Protein AF-A0A2S7U090-F1 (afdb_monomer_lite)

Sequence (347 aa):
MRTWNTIPSPGAWVWPTAYQCILLSEYYLQTKDKSVLPTIQGIVDTLQGGQVADMAYYSERTHGKMGNVGNKFRTGGFGHITIVEGYGTMTITTALAVTALELAKDTGADVAQEKIDLARDYLRKSTTDGGYIGYHTKQGGYAAAGRQGLAIISHMLGEYSKENERYIKRVIRGLNDSVLHLNDAHADSVLGVCWGLLGANASGNEKALRDMMDYNKAWFNMARCHDGSFVALPGRDRGDKGYYTSSRLHLTGTMALVLNMQNSKLKIHGLNETGSREPKTADLPQLRKWHNPDGSKSFEGKLVSSDSSGGVVCIRRKNGKVITVNLTLLNGDDQKYVQKETGKNTQ

Radius of gyration: 22.39 Å; chains: 1; bounding box: 53×43×69 Å

Foldseek 3Di: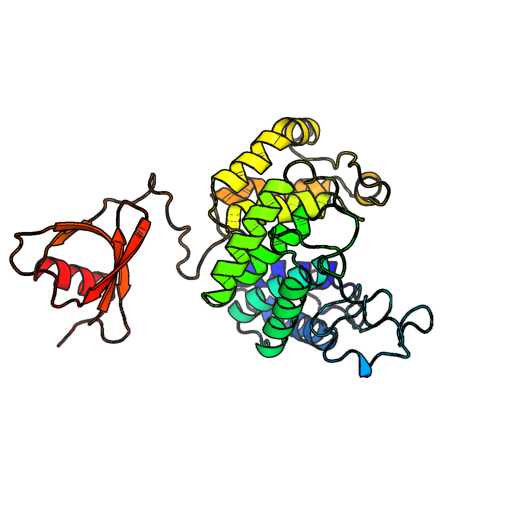
DCPLQDQDDQFAFLVSLLVSLQVLLQVCVQPVPCSSLVNNQSSLVLQLQQAAQDLVVCQPQEPPSCVVPCQQADHLFGDRTSHPHYRHGWLLSLLSSLLSLLSSVVNVHDHDVVSNVRSLVQQVQQADQQQAGETRGVDHDWQCLLSLLSNLLSLLSDDDDPVSVVNNVSNLRVLLVRLVRQQGGAQASLSSVQSNLLSQQLSVPPVSNCSNCVSCVVVQVVQADPVRFGARDDGPHPRHPNNVPPDSVSNRVSVVVNVCLVVVSGVSSNDDPVSDDPDDLVPDDDWDWWAFAVRPDTFTWDWDDADPLNQKTWTQGSVRDIDIDGLNRTHPVSNVVSCVVHVHDDD

InterPro domains:
  IPR008930 Terpenoid cyclases/protein prenyltransferase alpha-alpha toroid [SSF48239] (10-235)
  IPR046255 Protein of unknown function DUF6288 [PF19805] (11-270)

pLDDT: mean 85.52, std 15.34, range [28.73, 98.69]

Organism: NCBI:txid1658618

Secondary structure (DSSP, 8-state):
--GGGSPPPTT-BHHHHHHHHHHHHHHHHHH--GGGHHHHHHHHHHHHHHB-S-GGGGGGGBTTSGGG-TTSS-TT-B-SBSSS-BT--BHHHHHHHHHHHHHHHTTT----HHHHHHHHHHHHHTB-TT--B-SSSS---S--HHHHHHHHHHHHSS---HHHHHHHHHHHHHHHTTGGGTT--SS-HHHHHHHHHHHHHHTT-HHHHHHHHHHTHHHHHHHB-TTS-B-----S-TT--HHHH--HHHHHHHHHHHHTGGG--SGGGT-BTTTBPPPPTTS-S--EEEE-TTSS-EEEEEEEEE-TTSSEEEEEETTS-EEEEEGGGS-HHHHHHHHHHHT----

Structure (mmCIF, N/CA/C/O backbone):
data_AF-A0A2S7U090-F1
#
_entry.id   AF-A0A2S7U090-F1
#
loop_
_atom_site.group_PDB
_atom_site.id
_atom_site.type_symbol
_atom_site.label_atom_id
_atom_site.label_alt_id
_atom_site.label_comp_id
_atom_site.label_asym_id
_atom_site.label_entity_id
_atom_site.label_seq_id
_atom_site.pdbx_PDB_ins_code
_atom_site.Cartn_x
_atom_site.Cartn_y
_atom_site.Cartn_z
_atom_site.occupancy
_atom_site.B_iso_or_equiv
_atom_site.auth_seq_id
_atom_site.auth_comp_id
_atom_site.auth_asym_id
_atom_site.auth_atom_id
_atom_site.pdbx_PDB_model_num
ATOM 1 N N . MET A 1 1 ? -12.611 -16.355 -19.593 1.00 38.53 1 MET A N 1
ATOM 2 C CA . MET A 1 1 ? -11.381 -16.887 -18.962 1.00 38.53 1 MET A CA 1
ATOM 3 C C . MET A 1 1 ? -10.994 -15.936 -17.830 1.00 38.53 1 MET A C 1
ATOM 5 O O . MET A 1 1 ? -10.969 -14.737 -18.075 1.00 38.53 1 MET A O 1
ATOM 9 N N . ARG A 1 2 ? -10.839 -16.414 -16.585 1.00 47.50 2 ARG A N 1
ATOM 10 C CA . ARG A 1 2 ? -10.657 -15.566 -15.384 1.00 47.50 2 ARG A CA 1
ATOM 11 C C . ARG A 1 2 ? -9.211 -15.055 -15.288 1.00 47.50 2 ARG A C 1
ATOM 13 O O . ARG A 1 2 ? -8.424 -15.609 -14.537 1.00 47.50 2 ARG A O 1
ATOM 20 N N . THR A 1 3 ? -8.877 -13.995 -16.022 1.00 69.69 3 THR A N 1
ATOM 21 C CA . THR A 1 3 ? -7.549 -13.338 -15.997 1.00 69.69 3 THR A CA 1
ATOM 22 C C . THR A 1 3 ? -7.166 -12.747 -14.634 1.00 69.69 3 THR A C 1
ATOM 24 O O . THR A 1 3 ? -6.011 -12.418 -14.407 1.00 69.69 3 THR A O 1
ATOM 27 N N . TRP A 1 4 ? -8.123 -12.599 -13.715 1.00 83.88 4 TRP A N 1
ATOM 28 C CA . TRP A 1 4 ? -7.900 -12.025 -12.385 1.00 83.88 4 TRP A CA 1
ATOM 29 C C . TRP A 1 4 ? -7.330 -13.027 -11.364 1.00 83.88 4 TRP A C 1
ATOM 31 O O . TRP A 1 4 ? -6.756 -12.605 -10.364 1.00 83.88 4 TRP A O 1
ATOM 41 N N . ASN A 1 5 ? -7.463 -14.338 -11.607 1.00 93.69 5 ASN A N 1
ATOM 42 C CA . ASN A 1 5 ? -6.958 -15.413 -10.741 1.00 93.69 5 ASN A CA 1
ATOM 43 C C . ASN A 1 5 ? -5.970 -16.307 -11.511 1.00 93.69 5 ASN A C 1
ATOM 45 O O . ASN A 1 5 ? -6.149 -17.519 -11.610 1.00 93.69 5 ASN A O 1
ATOM 49 N N . THR A 1 6 ? -4.972 -15.679 -12.128 1.00 95.12 6 THR A N 1
ATOM 50 C CA . THR A 1 6 ? -3.880 -16.348 -12.845 1.00 95.12 6 THR A CA 1
ATOM 51 C C . THR A 1 6 ? -2.546 -15.797 -12.381 1.00 95.12 6 THR A C 1
ATOM 53 O O . THR A 1 6 ? -2.437 -14.592 -12.153 1.00 95.12 6 THR A O 1
ATOM 56 N N . ILE A 1 7 ? -1.541 -16.665 -12.278 1.00 96.06 7 ILE A N 1
ATOM 57 C CA . ILE A 1 7 ? -0.180 -16.278 -11.901 1.00 96.06 7 ILE A CA 1
ATOM 58 C C . ILE A 1 7 ? 0.416 -15.416 -13.030 1.00 96.06 7 ILE A C 1
ATOM 60 O O . ILE A 1 7 ? 0.433 -15.868 -14.180 1.00 96.06 7 ILE A O 1
ATOM 64 N N . PRO A 1 8 ? 0.877 -14.185 -12.746 1.00 93.06 8 PRO A N 1
ATOM 65 C CA . PRO A 1 8 ? 1.545 -13.348 -13.734 1.00 93.06 8 PRO A CA 1
ATOM 66 C C . PRO A 1 8 ? 2.820 -14.004 -14.262 1.00 93.06 8 PRO A C 1
ATOM 68 O O . PRO A 1 8 ? 3.554 -14.655 -13.523 1.00 93.06 8 PRO A O 1
ATOM 71 N N . SER A 1 9 ? 3.113 -13.805 -15.545 1.00 89.44 9 SER A N 1
ATOM 72 C CA . SER A 1 9 ? 4.380 -14.259 -16.117 1.00 89.44 9 SER A CA 1
ATOM 73 C C . SER A 1 9 ? 5.570 -13.480 -15.533 1.00 89.44 9 SER A C 1
ATOM 75 O O . SER A 1 9 ? 5.419 -12.308 -15.165 1.00 89.44 9 SER A O 1
ATOM 77 N N . PRO A 1 10 ? 6.777 -14.073 -15.503 1.00 85.69 10 PRO A N 1
ATOM 78 C CA . PRO A 1 10 ? 8.000 -13.330 -15.219 1.00 85.69 10 PRO A CA 1
ATOM 79 C C . PRO A 1 10 ? 8.130 -12.099 -16.128 1.00 85.69 10 PRO A C 1
ATOM 81 O O . PRO A 1 10 ? 7.838 -12.169 -17.321 1.00 85.69 10 PRO A O 1
ATOM 84 N N . GLY A 1 11 ? 8.544 -10.964 -15.563 1.00 87.00 11 GLY A N 1
ATOM 85 C CA . GLY A 1 11 ? 8.641 -9.693 -16.288 1.00 87.00 11 GLY A CA 1
ATOM 86 C C . GLY A 1 11 ? 7.317 -8.936 -16.424 1.00 87.00 11 GLY A C 1
ATOM 87 O O . GLY A 1 11 ? 7.275 -7.879 -17.053 1.00 87.00 11 GLY A O 1
ATOM 88 N N . ALA A 1 12 ? 6.235 -9.419 -15.803 1.00 92.31 12 ALA A N 1
ATOM 89 C CA . ALA A 1 12 ? 5.026 -8.628 -15.613 1.00 92.31 12 ALA A CA 1
ATOM 90 C C . ALA A 1 12 ? 5.320 -7.333 -14.837 1.00 92.31 12 ALA A C 1
ATOM 92 O O . ALA A 1 12 ? 6.253 -7.250 -14.040 1.00 92.31 12 ALA A O 1
ATOM 93 N N . TRP A 1 13 ? 4.498 -6.305 -15.038 1.00 93.06 13 TRP A N 1
ATOM 94 C CA . TRP A 1 13 ? 4.647 -5.044 -14.312 1.00 93.06 13 TRP A CA 1
ATOM 95 C C . TRP A 1 13 ? 4.351 -5.232 -12.819 1.00 93.06 13 TRP A C 1
ATOM 97 O O . TRP A 1 13 ? 3.391 -5.911 -12.447 1.00 93.06 13 TRP A O 1
ATOM 107 N N . VAL A 1 14 ? 5.138 -4.587 -11.953 1.00 94.88 14 VAL A N 1
ATOM 108 C CA . VAL A 1 14 ? 4.983 -4.701 -10.492 1.00 94.88 14 VAL A CA 1
ATOM 109 C C . VAL A 1 14 ? 3.638 -4.145 -10.037 1.00 94.88 14 VAL A C 1
ATOM 111 O O . VAL A 1 14 ? 3.010 -4.748 -9.177 1.00 94.88 14 VAL A O 1
ATOM 114 N N . TRP A 1 15 ? 3.156 -3.046 -10.630 1.00 93.06 15 TRP A N 1
ATOM 115 C CA . TRP A 1 15 ? 1.857 -2.455 -10.279 1.00 93.06 15 TRP A CA 1
ATOM 116 C C . TRP A 1 15 ? 0.698 -3.454 -10.376 1.00 93.06 15 TRP A C 1
ATOM 118 O O . TRP A 1 15 ? 0.124 -3.760 -9.333 1.00 93.06 15 TRP A O 1
ATOM 128 N N . PRO A 1 16 ? 0.336 -3.990 -11.561 1.00 92.81 16 PRO A N 1
ATOM 129 C CA . PRO A 1 16 ? -0.780 -4.926 -11.664 1.00 92.81 16 PRO A CA 1
ATOM 130 C C . PRO A 1 16 ? -0.538 -6.204 -10.856 1.00 92.81 16 PRO A C 1
ATOM 132 O O . PRO A 1 16 ? -1.478 -6.706 -10.251 1.00 92.81 16 PRO A O 1
ATOM 135 N N . THR A 1 17 ? 0.708 -6.681 -10.771 1.00 96.31 17 THR A N 1
ATOM 136 C CA . THR A 1 17 ? 1.071 -7.857 -9.963 1.00 96.31 17 THR A CA 1
ATOM 137 C C . THR A 1 17 ? 0.769 -7.633 -8.475 1.00 96.31 17 THR A C 1
ATOM 139 O O . THR A 1 17 ? 0.080 -8.434 -7.846 1.00 96.31 17 THR A O 1
ATOM 142 N N . ALA A 1 18 ? 1.221 -6.511 -7.907 1.00 97.38 18 ALA A N 1
ATOM 143 C CA . ALA A 1 18 ? 0.974 -6.164 -6.511 1.00 97.38 18 ALA A CA 1
ATOM 144 C C . ALA A 1 18 ? -0.510 -5.862 -6.250 1.00 97.38 18 ALA A C 1
ATOM 146 O O . ALA A 1 18 ? -1.055 -6.328 -5.254 1.00 97.38 18 ALA A O 1
ATOM 147 N N . TYR A 1 19 ? -1.192 -5.146 -7.153 1.00 95.50 19 TYR A N 1
ATOM 148 C CA . TYR A 1 19 ? -2.635 -4.902 -7.045 1.00 95.50 19 TYR A CA 1
ATOM 149 C C . TYR A 1 19 ? -3.447 -6.197 -7.050 1.00 95.50 19 TYR A C 1
ATOM 151 O O . TYR A 1 19 ? -4.367 -6.340 -6.246 1.00 95.50 19 TYR A O 1
ATOM 159 N N . GLN A 1 20 ? -3.100 -7.143 -7.924 1.00 97.12 20 GLN A N 1
ATOM 160 C CA . GLN A 1 20 ? -3.735 -8.453 -7.963 1.00 97.12 20 GLN A CA 1
ATOM 161 C C . GLN A 1 20 ? -3.515 -9.198 -6.645 1.00 97.12 20 GLN A C 1
ATOM 163 O O . GLN A 1 20 ? -4.473 -9.721 -6.087 1.00 97.12 20 GLN A O 1
ATOM 168 N N . CYS A 1 21 ? -2.294 -9.186 -6.104 1.00 98.31 21 CYS A N 1
ATOM 169 C CA . CYS A 1 21 ? -2.012 -9.793 -4.805 1.00 98.31 21 CYS A CA 1
ATOM 170 C C . CYS A 1 21 ? -2.838 -9.157 -3.679 1.00 98.31 21 CYS A C 1
ATOM 172 O O . CYS A 1 21 ? -3.471 -9.875 -2.918 1.00 98.31 21 CYS A O 1
ATOM 174 N N . ILE A 1 22 ? -2.884 -7.821 -3.596 1.00 97.94 22 ILE A N 1
ATOM 175 C CA . ILE A 1 22 ? -3.677 -7.094 -2.589 1.00 97.94 22 ILE A CA 1
ATOM 176 C C . ILE A 1 22 ? -5.152 -7.496 -2.692 1.00 97.94 22 ILE A C 1
ATOM 178 O O . ILE A 1 22 ? -5.765 -7.846 -1.686 1.00 97.94 22 ILE A O 1
ATOM 182 N N . LEU A 1 23 ? -5.709 -7.495 -3.907 1.00 96.75 23 LEU A N 1
ATOM 183 C CA . LEU A 1 23 ? -7.096 -7.882 -4.156 1.00 96.75 23 LEU A CA 1
ATOM 184 C C . LEU A 1 23 ? -7.371 -9.326 -3.727 1.00 96.75 23 LEU A C 1
ATOM 186 O O . LEU A 1 23 ? -8.343 -9.570 -3.016 1.00 96.75 23 LEU A O 1
ATOM 190 N N . LEU A 1 24 ? -6.547 -10.277 -4.174 1.00 98.19 24 LEU A N 1
ATOM 191 C CA . LEU A 1 24 ? -6.738 -11.697 -3.887 1.00 98.19 24 LEU A CA 1
ATOM 192 C C . LEU A 1 24 ? -6.555 -12.002 -2.398 1.00 98.19 24 LEU A C 1
ATOM 194 O O . LEU A 1 24 ? -7.342 -12.769 -1.845 1.00 98.19 24 LEU A O 1
ATOM 198 N N . SER A 1 25 ? -5.578 -11.374 -1.739 1.00 98.38 25 SER A N 1
ATOM 199 C CA . SER A 1 25 ? -5.357 -11.539 -0.304 1.00 98.38 25 SER A CA 1
ATOM 200 C C . SER A 1 25 ? -6.526 -10.990 0.505 1.00 98.38 25 SER A C 1
ATOM 202 O O . SER A 1 25 ? -7.086 -11.712 1.322 1.00 98.38 25 SER A O 1
ATOM 204 N N . GLU A 1 26 ? -6.974 -9.760 0.242 1.00 96.62 26 GLU A N 1
ATOM 205 C CA . GLU A 1 26 ? -8.161 -9.198 0.901 1.00 96.62 26 GLU A CA 1
ATOM 206 C C . GLU A 1 26 ? -9.409 -10.051 0.624 1.00 96.62 26 GLU A C 1
ATOM 208 O O . GLU A 1 26 ? -10.168 -10.366 1.540 1.00 96.62 26 GLU A O 1
ATOM 213 N N . TYR A 1 27 ? -9.597 -10.505 -0.619 1.00 96.62 27 TYR A N 1
ATOM 214 C CA . TYR A 1 27 ? -10.695 -11.396 -0.992 1.00 96.62 27 TYR A CA 1
ATOM 215 C C . TYR A 1 27 ? -10.673 -12.701 -0.190 1.00 96.62 27 TYR A C 1
ATOM 217 O O . TYR A 1 27 ? -11.692 -13.069 0.401 1.00 96.62 27 TYR A O 1
ATOM 225 N N . TYR A 1 28 ? -9.525 -13.378 -0.112 1.00 97.31 28 TYR A N 1
ATOM 226 C CA . TYR A 1 28 ? -9.366 -14.578 0.705 1.00 97.31 28 TYR A CA 1
ATOM 227 C C . TYR A 1 28 ? -9.629 -14.282 2.180 1.00 97.31 28 TYR A C 1
ATOM 229 O O . TYR A 1 28 ? -10.360 -15.019 2.835 1.00 97.31 28 TYR A O 1
ATOM 237 N N . LEU A 1 29 ? -9.083 -13.192 2.719 1.00 94.31 29 LEU A N 1
ATOM 238 C CA . LEU A 1 29 ? -9.247 -12.853 4.129 1.00 94.31 29 LEU A CA 1
ATOM 239 C C . LEU A 1 29 ? -10.718 -12.645 4.506 1.00 94.31 29 LEU A C 1
ATOM 241 O O . LEU A 1 29 ? -11.100 -13.059 5.604 1.00 94.31 29 LEU A O 1
ATOM 245 N N . GLN A 1 30 ? -11.532 -12.101 3.596 1.00 94.12 30 GLN A N 1
ATOM 246 C CA . GLN A 1 30 ? -12.969 -11.896 3.798 1.00 94.12 30 GLN A CA 1
ATOM 247 C C . GLN A 1 30 ? -13.826 -13.140 3.534 1.00 94.12 30 GLN A C 1
ATOM 249 O O . GLN A 1 30 ? -14.811 -13.362 4.231 1.00 94.12 30 GLN A O 1
ATOM 254 N N . THR A 1 31 ? -13.495 -13.935 2.516 1.00 95.56 31 THR A N 1
ATOM 255 C CA . THR A 1 31 ? -14.374 -15.017 2.023 1.00 95.56 31 THR A CA 1
ATOM 256 C C . THR A 1 31 ? -13.910 -16.414 2.410 1.00 95.56 31 THR A C 1
ATOM 258 O O . THR A 1 31 ? -14.698 -17.355 2.388 1.00 95.56 31 THR A O 1
ATOM 261 N N . LYS A 1 32 ? -12.628 -16.551 2.755 1.00 95.12 32 LYS A N 1
ATOM 262 C CA . LYS A 1 32 ? -11.909 -17.814 2.953 1.00 95.12 32 LYS A CA 1
ATOM 263 C C . LYS A 1 32 ? -11.932 -18.740 1.728 1.00 95.12 32 LYS A C 1
ATOM 265 O O . LYS A 1 32 ? -11.702 -19.941 1.872 1.00 95.12 32 LYS A O 1
ATOM 270 N N . ASP A 1 33 ? -12.170 -18.206 0.526 1.00 96.94 33 ASP A N 1
ATOM 271 C CA . ASP A 1 33 ? -12.137 -18.984 -0.716 1.00 96.94 33 ASP A CA 1
ATOM 272 C C . ASP A 1 33 ? -10.707 -19.446 -1.031 1.00 96.94 33 ASP A C 1
ATOM 274 O O . ASP A 1 33 ? -9.869 -18.695 -1.525 1.00 96.94 33 ASP A O 1
ATOM 278 N N . LYS A 1 34 ? -10.422 -20.722 -0.767 1.00 97.62 34 LYS A N 1
ATOM 279 C CA . LYS A 1 34 ? -9.093 -21.313 -0.969 1.00 97.62 34 LYS A CA 1
ATOM 280 C C . LYS A 1 34 ? -8.673 -21.397 -2.440 1.00 97.62 34 LYS A C 1
ATOM 282 O O . LYS A 1 34 ? -7.496 -21.630 -2.703 1.00 97.62 34 LYS A O 1
ATOM 287 N N . SER A 1 35 ? -9.585 -21.197 -3.398 1.00 96.88 35 SER A N 1
ATOM 288 C CA . SER A 1 35 ? -9.277 -21.284 -4.832 1.00 96.88 35 SER A CA 1
ATOM 289 C C . SER A 1 35 ? -8.309 -20.202 -5.327 1.00 96.88 35 SER A C 1
ATOM 291 O O . SER A 1 35 ? -7.741 -20.341 -6.412 1.00 96.88 35 SER A O 1
ATOM 293 N N . VAL A 1 36 ? -8.086 -19.142 -4.542 1.00 98.12 36 VAL A N 1
ATOM 294 C CA . VAL A 1 36 ? -7.127 -18.076 -4.873 1.00 98.12 36 VAL A CA 1
ATOM 295 C C . VAL A 1 36 ? -5.737 -18.282 -4.263 1.00 98.12 36 VAL A C 1
ATOM 297 O O . VAL A 1 36 ? -4.792 -17.635 -4.706 1.00 98.12 36 VAL A O 1
ATOM 300 N N . LEU A 1 37 ? -5.575 -19.193 -3.292 1.00 98.38 37 LEU A N 1
ATOM 301 C CA . LEU A 1 37 ? -4.301 -19.396 -2.585 1.00 98.38 37 LEU A CA 1
ATOM 302 C C . LEU A 1 37 ? -3.134 -19.793 -3.508 1.00 98.38 37 LEU A C 1
ATOM 304 O O . LEU A 1 37 ? -2.065 -19.201 -3.361 1.00 98.38 37 LEU A O 1
ATOM 308 N N . PRO A 1 38 ? -3.301 -20.700 -4.497 1.00 98.31 38 PRO A N 1
ATOM 309 C CA . PRO A 1 38 ? -2.211 -21.018 -5.424 1.00 98.31 38 PRO A CA 1
ATOM 310 C C . PRO A 1 38 ? -1.744 -19.799 -6.229 1.00 98.31 38 PRO A C 1
ATOM 312 O O . PRO A 1 38 ? -0.552 -19.628 -6.470 1.00 98.31 38 PRO A O 1
ATOM 315 N N . THR A 1 39 ? -2.674 -18.923 -6.615 1.00 98.38 39 THR A N 1
ATOM 316 C CA . THR A 1 39 ? -2.345 -17.694 -7.345 1.00 98.38 39 THR A CA 1
ATOM 317 C C . THR A 1 39 ? -1.660 -16.675 -6.444 1.00 98.38 39 THR A C 1
ATOM 319 O O . THR A 1 39 ? -0.698 -16.051 -6.881 1.00 98.38 39 THR A O 1
ATOM 322 N N . ILE A 1 40 ? -2.113 -16.522 -5.194 1.00 98.69 40 ILE A N 1
ATOM 323 C CA . ILE A 1 40 ? -1.451 -15.656 -4.207 1.00 98.69 40 ILE A CA 1
ATOM 324 C C . ILE A 1 40 ? 0.003 -16.102 -4.024 1.00 98.69 40 ILE A C 1
ATOM 326 O O . ILE A 1 40 ? 0.895 -15.268 -4.161 1.00 98.69 40 ILE A O 1
ATOM 330 N N . GLN A 1 41 ? 0.255 -17.401 -3.817 1.00 98.62 41 GLN A N 1
ATOM 331 C CA . GLN A 1 41 ? 1.622 -17.918 -3.699 1.00 98.62 41 GLN A CA 1
ATOM 332 C C . GLN A 1 41 ? 2.444 -17.661 -4.970 1.00 98.62 41 GLN A C 1
ATOM 334 O O . GLN A 1 41 ? 3.540 -17.121 -4.885 1.00 98.62 41 GLN A O 1
ATOM 339 N N . GLY A 1 42 ? 1.907 -17.947 -6.160 1.00 98.12 42 GLY A N 1
ATOM 340 C CA . GLY A 1 42 ? 2.639 -17.696 -7.407 1.00 98.12 42 GLY A CA 1
ATOM 341 C C . GLY A 1 42 ? 2.967 -16.213 -7.641 1.00 98.12 42 GLY A C 1
ATOM 342 O O . GLY A 1 42 ? 4.014 -15.883 -8.204 1.00 98.12 42 GLY A O 1
ATOM 343 N N . ILE A 1 43 ? 2.106 -15.296 -7.187 1.00 98.25 43 ILE A N 1
ATOM 344 C CA . ILE A 1 43 ? 2.398 -13.857 -7.205 1.00 98.25 43 ILE A CA 1
ATOM 345 C C . ILE A 1 43 ? 3.487 -13.506 -6.186 1.00 98.25 43 ILE A C 1
ATOM 347 O O . ILE A 1 43 ? 4.383 -12.729 -6.518 1.00 98.25 43 ILE A O 1
ATOM 351 N N . VAL A 1 44 ? 3.440 -14.075 -4.977 1.00 98.38 44 VAL A N 1
ATOM 352 C CA . VAL A 1 44 ? 4.494 -13.917 -3.963 1.00 98.38 44 VAL A CA 1
ATOM 353 C C . VAL A 1 44 ? 5.842 -14.350 -4.532 1.00 98.38 44 VAL A C 1
ATOM 355 O O . VAL A 1 44 ? 6.786 -13.563 -4.498 1.00 98.38 44 VAL A O 1
ATOM 358 N N . ASP A 1 45 ? 5.922 -15.531 -5.143 1.00 97.44 45 ASP A N 1
ATOM 359 C CA . ASP A 1 45 ? 7.150 -16.046 -5.757 1.00 97.44 45 ASP A CA 1
ATOM 360 C C . ASP A 1 45 ? 7.666 -15.094 -6.849 1.00 97.44 45 ASP A C 1
ATOM 362 O O . ASP A 1 45 ? 8.849 -14.744 -6.887 1.00 97.44 45 ASP A O 1
ATOM 366 N N . THR A 1 46 ? 6.755 -14.592 -7.688 1.00 96.12 46 THR A N 1
ATOM 367 C CA . THR A 1 46 ? 7.064 -13.632 -8.758 1.00 96.12 46 THR A CA 1
ATOM 368 C C . THR A 1 46 ? 7.599 -12.305 -8.208 1.00 96.12 46 THR A C 1
ATOM 370 O O . THR A 1 46 ? 8.582 -11.767 -8.720 1.00 96.12 46 THR A O 1
ATOM 373 N N . LEU A 1 47 ? 6.984 -11.760 -7.154 1.00 96.69 47 LEU A N 1
ATOM 374 C CA . LEU A 1 47 ? 7.448 -10.530 -6.513 1.00 96.69 47 LEU A CA 1
ATOM 375 C C . LEU A 1 47 ? 8.805 -10.750 -5.830 1.00 96.69 47 LEU A C 1
ATOM 377 O O . LEU A 1 47 ? 9.742 -9.996 -6.085 1.00 96.69 47 LEU A O 1
ATOM 381 N N . GLN A 1 48 ? 8.953 -11.791 -5.010 1.00 95.06 48 GLN A N 1
ATOM 382 C CA . GLN A 1 48 ? 10.197 -12.057 -4.277 1.00 95.06 48 GLN A CA 1
ATOM 383 C C . GLN A 1 48 ? 11.391 -12.325 -5.205 1.00 95.06 48 GLN A C 1
ATOM 385 O O . GLN A 1 48 ? 12.518 -11.937 -4.870 1.00 95.06 48 GLN A O 1
ATOM 390 N N . GLY A 1 49 ? 11.146 -12.941 -6.368 1.00 91.56 49 GLY A N 1
ATOM 391 C CA . GLY A 1 49 ? 12.137 -13.121 -7.430 1.00 91.56 49 GLY A CA 1
ATOM 392 C C . GLY A 1 49 ? 12.500 -11.824 -8.165 1.00 91.56 49 GLY A C 1
ATOM 393 O O . GLY A 1 49 ? 13.634 -11.669 -8.612 1.00 91.56 49 GLY A O 1
ATOM 394 N N . GLY A 1 50 ? 11.570 -10.870 -8.243 1.00 90.88 50 GLY A N 1
ATOM 395 C CA . GLY A 1 50 ? 11.775 -9.554 -8.855 1.00 90.88 50 GLY A CA 1
ATOM 396 C C . GLY A 1 50 ? 12.381 -8.489 -7.934 1.00 90.88 50 GLY A C 1
ATOM 397 O O . GLY A 1 50 ? 12.646 -7.372 -8.385 1.00 90.88 50 GLY A O 1
ATOM 398 N N . GLN A 1 51 ? 12.587 -8.793 -6.650 1.00 93.06 51 GLN A N 1
ATOM 399 C CA . GLN A 1 51 ? 13.181 -7.852 -5.704 1.00 93.06 51 GLN A CA 1
ATOM 400 C C . GLN A 1 51 ? 14.698 -7.750 -5.888 1.00 93.06 51 GLN A C 1
ATOM 402 O O . GLN A 1 51 ? 15.413 -8.744 -6.025 1.00 93.06 51 GLN A O 1
ATOM 407 N N . VAL A 1 52 ? 15.215 -6.528 -5.802 1.00 89.38 52 VAL A N 1
ATOM 408 C CA . VAL A 1 52 ? 16.648 -6.258 -5.908 1.00 89.38 52 VAL A CA 1
ATOM 409 C C . VAL A 1 52 ? 17.372 -6.680 -4.626 1.00 89.38 52 VAL A C 1
ATOM 411 O O . VAL A 1 52 ? 17.434 -5.913 -3.669 1.00 89.38 52 VAL A O 1
ATOM 414 N N . ALA A 1 53 ? 17.923 -7.896 -4.599 1.00 81.25 53 ALA A N 1
ATOM 415 C CA . ALA A 1 53 ? 18.656 -8.424 -3.441 1.00 81.25 53 ALA A CA 1
ATOM 416 C C . ALA A 1 53 ? 20.003 -7.711 -3.206 1.00 81.25 53 ALA A C 1
ATOM 418 O O . ALA A 1 53 ? 20.266 -7.237 -2.108 1.00 81.25 53 ALA A O 1
ATOM 419 N N . ASP A 1 54 ? 20.822 -7.580 -4.250 1.00 78.38 54 ASP A N 1
ATOM 420 C CA . ASP A 1 54 ? 22.042 -6.770 -4.266 1.00 78.38 54 ASP A CA 1
ATOM 421 C C . ASP A 1 54 ? 22.190 -6.147 -5.652 1.00 78.38 54 ASP A C 1
ATOM 423 O O . ASP A 1 54 ? 21.926 -6.779 -6.676 1.00 78.38 54 ASP A O 1
ATOM 427 N N . MET A 1 55 ? 22.619 -4.894 -5.678 1.00 72.19 55 MET A N 1
ATOM 428 C CA . MET A 1 55 ? 22.895 -4.175 -6.902 1.00 72.19 55 MET A CA 1
ATOM 429 C C . MET A 1 55 ? 24.037 -4.720 -7.729 1.00 72.19 55 MET A C 1
ATOM 431 O O . MET A 1 55 ? 23.978 -4.643 -8.959 1.00 72.19 55 MET A O 1
ATOM 435 N N . ALA A 1 56 ? 25.054 -5.271 -7.076 1.00 72.06 56 ALA A N 1
ATOM 436 C CA . ALA A 1 56 ? 26.223 -5.797 -7.762 1.00 72.06 56 ALA A CA 1
ATOM 437 C C . ALA A 1 56 ? 25.851 -6.875 -8.797 1.00 72.06 56 ALA A C 1
ATOM 439 O O . ALA A 1 56 ? 26.531 -7.018 -9.808 1.00 72.06 56 ALA A O 1
ATOM 440 N N . TYR A 1 57 ? 24.739 -7.588 -8.596 1.00 74.44 57 TYR A N 1
ATOM 441 C CA . TYR A 1 57 ? 24.324 -8.699 -9.454 1.00 74.44 57 TYR A CA 1
ATOM 442 C C . TYR A 1 57 ? 23.682 -8.277 -10.781 1.00 74.44 57 TYR A C 1
ATOM 444 O O . TYR A 1 57 ? 23.472 -9.123 -11.650 1.00 74.44 57 TYR A O 1
ATOM 452 N N . TYR A 1 58 ? 23.360 -6.992 -10.960 1.00 73.38 58 TYR A N 1
ATOM 453 C CA . TYR A 1 58 ? 22.525 -6.536 -12.078 1.00 73.38 58 TYR A CA 1
ATOM 454 C C . TYR A 1 58 ? 23.154 -5.429 -12.928 1.00 73.38 58 TYR A C 1
ATOM 456 O O . TYR A 1 58 ? 22.454 -4.839 -13.748 1.00 73.38 58 TYR A O 1
ATOM 464 N N . SER A 1 59 ? 24.456 -5.157 -12.782 1.00 66.50 59 SER A N 1
ATOM 465 C CA . SER A 1 59 ? 25.158 -4.058 -13.471 1.00 66.50 59 SER A CA 1
ATOM 466 C C . SER A 1 59 ? 24.904 -4.009 -14.987 1.00 66.50 59 SER A C 1
ATOM 468 O O . SER A 1 59 ? 24.657 -2.932 -15.532 1.00 66.50 59 SER A O 1
ATOM 470 N N . GLU A 1 60 ? 24.871 -5.173 -15.644 1.00 69.75 60 GLU A N 1
ATOM 471 C CA . GLU A 1 60 ? 24.734 -5.320 -17.103 1.00 69.75 60 GLU A CA 1
ATOM 472 C C . GLU A 1 60 ? 23.292 -5.200 -17.629 1.00 69.75 60 GLU A C 1
ATOM 474 O O . GLU A 1 60 ? 23.080 -5.082 -18.834 1.00 69.75 60 GLU A O 1
ATOM 479 N N . ARG A 1 61 ? 22.277 -5.224 -16.754 1.00 67.81 61 ARG A N 1
ATOM 480 C CA . ARG A 1 61 ? 20.846 -5.250 -17.138 1.00 67.81 61 ARG A CA 1
ATOM 481 C C . ARG A 1 61 ? 20.152 -3.890 -16.991 1.00 67.81 61 ARG A C 1
ATOM 483 O O . ARG A 1 61 ? 18.925 -3.797 -16.969 1.00 67.81 61 ARG A O 1
ATOM 490 N N . THR A 1 62 ? 20.932 -2.818 -16.867 1.00 64.75 62 THR A N 1
ATOM 491 C CA . THR A 1 62 ? 20.435 -1.466 -16.566 1.00 64.75 62 THR A CA 1
ATOM 492 C C . THR A 1 62 ? 20.677 -0.493 -17.720 1.00 64.75 62 THR A C 1
ATOM 494 O O . THR A 1 62 ? 21.698 -0.556 -18.409 1.00 64.75 62 THR A O 1
ATOM 497 N N . HIS A 1 63 ? 19.738 0.432 -17.958 1.00 57.72 63 HIS A N 1
ATOM 498 C CA . HIS A 1 63 ? 19.883 1.419 -19.035 1.00 57.72 63 HIS A CA 1
ATOM 499 C C . HIS A 1 63 ? 21.122 2.300 -18.826 1.00 57.72 63 HIS A C 1
ATOM 501 O O . HIS A 1 63 ? 21.270 2.896 -17.768 1.00 57.72 63 HIS A O 1
ATOM 507 N N . GLY A 1 64 ? 21.957 2.456 -19.863 1.00 53.59 64 GLY A N 1
ATOM 508 C CA . GLY A 1 64 ? 23.003 3.487 -19.933 1.00 53.59 64 GLY A CA 1
ATOM 509 C C . GLY A 1 64 ? 24.362 3.139 -19.318 1.00 53.59 64 GLY A C 1
ATOM 510 O O . GLY A 1 64 ? 25.056 4.062 -18.901 1.00 53.59 64 GLY A O 1
ATOM 511 N N . LYS A 1 65 ? 24.750 1.853 -19.222 1.00 48.16 65 LYS A N 1
ATOM 512 C CA . LYS A 1 65 ? 25.957 1.424 -18.472 1.00 48.16 65 LYS A CA 1
ATOM 513 C C . LYS A 1 65 ? 25.964 2.022 -17.054 1.00 48.16 65 LYS A C 1
ATOM 515 O O . LYS A 1 65 ? 26.991 2.438 -16.521 1.00 48.16 65 LYS A O 1
ATOM 520 N N . MET A 1 66 ? 24.776 2.090 -16.450 1.00 47.69 66 MET A N 1
ATOM 521 C CA . MET A 1 66 ? 24.519 2.719 -15.155 1.00 47.69 66 MET A CA 1
ATOM 522 C C . MET A 1 66 ? 25.002 1.886 -13.959 1.00 47.69 66 MET A C 1
ATOM 524 O O . MET A 1 66 ? 24.735 2.262 -12.820 1.00 47.69 66 MET A O 1
ATOM 528 N N . GLY A 1 67 ? 25.813 0.846 -14.193 1.00 41.00 67 GLY A N 1
ATOM 529 C CA . GLY A 1 67 ? 26.609 0.173 -13.161 1.00 41.00 67 GLY A CA 1
ATOM 530 C C . GLY A 1 67 ? 27.472 1.129 -12.321 1.00 41.00 67 GLY A C 1
ATOM 531 O O . GLY A 1 67 ? 27.814 0.792 -11.195 1.00 41.00 67 GLY A O 1
ATOM 532 N N . ASN A 1 68 ? 27.730 2.354 -12.808 1.00 40.84 68 ASN A N 1
ATOM 533 C CA . ASN A 1 68 ? 28.415 3.426 -12.071 1.00 40.84 68 ASN A CA 1
ATOM 534 C C . ASN A 1 68 ? 27.500 4.499 -11.440 1.00 40.84 68 ASN A C 1
ATOM 536 O O . ASN A 1 68 ? 28.000 5.435 -10.819 1.00 40.84 68 ASN A O 1
ATOM 540 N N . VAL A 1 69 ? 26.170 4.393 -11.537 1.00 43.31 69 VAL A N 1
ATOM 541 C CA . VAL A 1 69 ? 25.243 5.209 -10.730 1.00 43.31 69 VAL A CA 1
ATOM 542 C C . VAL A 1 69 ? 24.409 4.296 -9.844 1.00 43.31 69 VAL A C 1
ATOM 544 O O . VAL A 1 69 ? 23.240 4.023 -10.115 1.00 43.31 69 VAL A O 1
ATOM 547 N N . GLY A 1 70 ? 24.996 3.920 -8.705 1.00 48.59 70 GLY A N 1
ATOM 548 C CA . GLY A 1 70 ? 24.341 3.268 -7.560 1.00 48.59 70 GLY A CA 1
ATOM 549 C C . GLY A 1 70 ? 23.204 4.074 -6.904 1.00 48.59 70 GLY A C 1
ATOM 550 O O . GLY A 1 70 ? 22.918 3.911 -5.723 1.00 48.59 70 GLY A O 1
ATOM 551 N N . ASN A 1 71 ? 22.550 4.974 -7.643 1.00 52.66 71 ASN A N 1
ATOM 552 C CA . ASN A 1 71 ? 21.528 5.881 -7.137 1.00 52.66 71 ASN A CA 1
ATOM 553 C C . ASN A 1 71 ? 20.090 5.423 -7.422 1.00 52.66 71 ASN A C 1
ATOM 555 O O . ASN A 1 71 ? 19.212 5.757 -6.626 1.00 52.66 71 ASN A O 1
ATOM 559 N N . LYS A 1 72 ? 19.822 4.701 -8.523 1.00 55.91 72 LYS A N 1
ATOM 560 C CA . LYS A 1 72 ? 18.439 4.413 -8.971 1.00 55.91 72 LYS A CA 1
ATOM 561 C C . LYS A 1 72 ? 17.942 3.014 -8.653 1.00 55.91 72 LYS A C 1
ATOM 563 O O . LYS A 1 72 ? 16.787 2.849 -8.276 1.00 55.91 72 LYS A O 1
ATOM 568 N N . PHE A 1 73 ? 18.801 2.016 -8.771 1.00 60.16 73 PHE A N 1
ATOM 569 C CA . PHE A 1 73 ? 18.517 0.721 -8.194 1.00 60.16 73 PHE A CA 1
ATOM 570 C C . PHE A 1 73 ? 19.223 0.659 -6.841 1.00 60.16 73 PHE A C 1
ATOM 572 O O . PHE A 1 73 ? 20.421 0.923 -6.738 1.00 60.16 73 PHE A O 1
ATOM 579 N N . ARG A 1 74 ? 18.462 0.381 -5.794 1.00 74.12 74 ARG A N 1
ATOM 580 C CA . ARG A 1 74 ? 18.962 0.272 -4.431 1.00 74.12 74 ARG A CA 1
ATOM 581 C C . ARG A 1 74 ? 18.495 -1.062 -3.877 1.00 74.12 74 ARG A C 1
ATOM 583 O O . ARG A 1 74 ? 17.363 -1.471 -4.125 1.00 74.12 74 ARG A O 1
ATOM 590 N N . THR A 1 75 ? 19.367 -1.701 -3.112 1.00 85.44 75 THR A N 1
ATOM 591 C CA . THR A 1 75 ? 19.071 -2.937 -2.390 1.00 85.44 75 THR A CA 1
ATOM 592 C C . THR A 1 75 ? 17.723 -2.853 -1.673 1.00 85.44 75 THR A C 1
ATOM 594 O O . THR A 1 75 ? 17.426 -1.861 -1.006 1.00 85.44 75 THR A O 1
ATOM 597 N N . GLY A 1 76 ? 16.910 -3.890 -1.854 1.00 88.50 76 GLY A N 1
ATOM 598 C CA . GLY A 1 76 ? 15.607 -4.085 -1.232 1.00 88.50 76 GLY A CA 1
ATOM 599 C C . GLY A 1 76 ? 14.409 -3.528 -1.997 1.00 88.50 76 GLY A C 1
ATOM 600 O O . GLY A 1 76 ? 13.280 -3.904 -1.696 1.00 88.50 76 GLY A O 1
ATOM 601 N N . GLY A 1 77 ? 14.591 -2.663 -2.992 1.00 92.44 77 GLY A N 1
ATOM 602 C CA . GLY A 1 77 ? 13.455 -2.102 -3.725 1.00 92.44 77 GLY A CA 1
ATOM 603 C C . GLY A 1 77 ? 12.939 -2.968 -4.883 1.00 92.44 77 GLY A C 1
ATOM 604 O O . GLY A 1 77 ? 13.523 -3.990 -5.248 1.00 92.44 77 GLY A O 1
ATOM 605 N N . PHE A 1 78 ? 11.856 -2.496 -5.505 1.00 93.56 78 PHE A N 1
ATOM 606 C CA . PHE A 1 78 ? 11.205 -3.103 -6.671 1.00 93.56 78 PHE A CA 1
ATOM 607 C C . PHE A 1 78 ? 11.193 -2.148 -7.864 1.00 93.56 78 PHE A C 1
ATOM 609 O O . PHE A 1 78 ? 10.932 -0.951 -7.709 1.00 93.56 78 PHE A O 1
ATOM 616 N N . GLY A 1 79 ? 11.472 -2.678 -9.056 1.00 90.44 79 GLY A N 1
ATOM 617 C CA . GLY A 1 79 ? 11.491 -1.925 -10.311 1.00 90.44 79 GLY A CA 1
ATOM 618 C C . GLY A 1 79 ? 10.114 -1.750 -10.952 1.00 90.44 79 GLY A C 1
ATOM 619 O O . GLY A 1 79 ? 9.086 -1.852 -10.285 1.00 90.44 79 GLY A O 1
ATOM 620 N N . HIS A 1 80 ? 10.100 -1.475 -12.261 1.00 88.75 80 HIS A N 1
ATOM 621 C CA . HIS A 1 80 ? 8.854 -1.398 -13.032 1.00 88.75 80 HIS A CA 1
ATOM 622 C C . HIS A 1 80 ? 8.214 -2.768 -13.248 1.00 88.75 80 HIS A C 1
ATOM 624 O O . HIS A 1 80 ? 6.988 -2.880 -13.268 1.00 88.75 80 HIS A O 1
ATOM 630 N N . ILE A 1 81 ? 9.046 -3.794 -13.408 1.00 90.44 81 ILE A N 1
ATOM 631 C CA . ILE A 1 81 ? 8.628 -5.157 -13.711 1.00 90.44 81 ILE A CA 1
ATOM 632 C C . ILE A 1 81 ? 9.235 -6.156 -12.722 1.00 90.44 81 ILE A C 1
ATOM 634 O O . ILE A 1 81 ? 10.134 -5.813 -11.956 1.00 90.44 81 ILE A O 1
ATOM 638 N N . THR A 1 82 ? 8.721 -7.383 -12.721 1.00 89.06 82 THR A N 1
ATOM 639 C CA . THR A 1 82 ? 9.066 -8.467 -11.784 1.00 89.06 82 THR A CA 1
ATOM 640 C C . THR A 1 82 ? 10.353 -9.209 -12.151 1.00 89.06 82 THR A C 1
ATOM 642 O O . THR A 1 82 ? 10.615 -10.303 -11.664 1.00 89.06 82 THR A O 1
ATOM 645 N N . ILE A 1 83 ? 11.182 -8.595 -12.993 1.00 85.06 83 ILE A N 1
ATOM 646 C CA . ILE A 1 83 ? 12.583 -8.949 -13.205 1.00 85.06 83 ILE A CA 1
ATOM 647 C C . ILE A 1 83 ? 13.422 -7.684 -13.027 1.00 85.06 83 ILE A C 1
ATOM 649 O O . ILE A 1 83 ? 12.973 -6.570 -13.307 1.00 85.06 83 ILE A O 1
ATOM 653 N N . VAL A 1 84 ? 14.645 -7.841 -12.529 1.00 80.06 84 VAL A N 1
ATOM 654 C CA . VAL A 1 84 ? 15.509 -6.698 -12.226 1.00 80.06 84 VAL A CA 1
ATOM 655 C C . VAL A 1 84 ? 16.134 -6.147 -13.512 1.00 80.06 84 VAL A C 1
ATOM 657 O O . VAL A 1 84 ? 17.178 -6.619 -13.959 1.00 80.06 84 VAL A O 1
ATOM 660 N N . GLU A 1 85 ? 15.488 -5.136 -14.096 1.00 73.31 85 GLU A N 1
ATOM 661 C CA . GLU A 1 85 ? 15.962 -4.403 -15.277 1.00 73.31 85 GLU A CA 1
ATOM 662 C C . GLU A 1 85 ? 15.443 -2.950 -15.332 1.00 73.31 85 GLU A C 1
ATOM 664 O O . GLU A 1 85 ? 14.624 -2.509 -14.516 1.00 73.31 85 GLU A O 1
ATOM 669 N N . GLY A 1 86 ? 15.941 -2.170 -16.297 1.00 70.62 86 GLY A N 1
ATOM 670 C CA . GLY A 1 86 ? 15.378 -0.859 -16.639 1.00 70.62 86 GLY A CA 1
ATOM 671 C C . GLY A 1 86 ? 15.814 0.313 -15.742 1.00 70.62 86 GLY A C 1
ATOM 672 O O . GLY A 1 86 ? 17.006 0.576 -15.594 1.00 70.62 86 GLY A O 1
ATOM 673 N N . TYR A 1 87 ? 14.843 1.080 -15.219 1.00 68.06 87 TYR A N 1
ATOM 674 C CA . TYR A 1 87 ? 15.038 2.355 -14.487 1.00 68.06 87 TYR A CA 1
ATOM 675 C C . TYR A 1 87 ? 15.401 2.216 -13.005 1.00 68.06 87 TYR A C 1
ATOM 677 O O . TYR A 1 87 ? 15.705 3.216 -12.350 1.00 68.06 87 TYR A O 1
ATOM 685 N N . GLY A 1 88 ? 15.348 1.003 -12.471 1.00 78.50 88 GLY A N 1
ATOM 686 C CA . GLY A 1 88 ? 15.646 0.725 -11.079 1.00 78.50 88 GLY A CA 1
ATOM 687 C C . GLY A 1 88 ? 14.482 0.812 -10.126 1.00 78.50 88 GLY A C 1
ATOM 688 O O . GLY A 1 88 ? 13.325 0.964 -10.513 1.00 78.50 88 GLY A O 1
ATOM 689 N N . THR A 1 89 ? 14.821 0.634 -8.856 1.00 88.25 89 THR A N 1
ATOM 690 C CA . THR A 1 89 ? 13.870 0.546 -7.756 1.00 88.25 89 THR A CA 1
ATOM 691 C C . THR A 1 89 ? 13.152 1.864 -7.547 1.00 88.25 89 THR A C 1
ATOM 693 O O . THR A 1 89 ? 13.798 2.913 -7.527 1.00 88.25 89 THR A O 1
ATOM 696 N N . MET A 1 90 ? 11.839 1.824 -7.350 1.00 90.50 90 MET A N 1
ATOM 697 C CA . MET A 1 90 ? 11.044 3.009 -7.035 1.00 90.50 90 MET A CA 1
ATOM 698 C C . MET A 1 90 ? 10.300 2.809 -5.727 1.00 90.50 90 MET A C 1
ATOM 700 O O . MET A 1 90 ? 9.879 1.707 -5.371 1.00 90.50 90 MET A O 1
ATOM 704 N N . THR A 1 91 ? 10.086 3.901 -5.012 1.00 93.62 91 THR A N 1
ATOM 705 C CA . THR A 1 91 ? 9.388 3.888 -3.723 1.00 93.62 91 THR A CA 1
ATOM 706 C C . THR A 1 91 ? 7.924 3.486 -3.854 1.00 93.62 91 THR A C 1
ATOM 708 O O . THR A 1 91 ? 7.438 2.757 -2.996 1.00 93.62 91 THR A O 1
ATOM 711 N N . ILE A 1 92 ? 7.234 3.864 -4.938 1.00 94.12 92 ILE A N 1
ATOM 712 C CA . ILE A 1 92 ? 5.820 3.499 -5.141 1.00 94.12 92 ILE A CA 1
ATOM 713 C C . ILE A 1 92 ? 5.627 1.990 -5.348 1.00 94.12 92 ILE A C 1
ATOM 715 O O . ILE A 1 92 ? 4.813 1.380 -4.661 1.00 94.12 92 ILE A O 1
ATOM 719 N N . THR A 1 93 ? 6.406 1.370 -6.238 1.00 95.00 93 THR A N 1
ATOM 720 C CA . THR A 1 93 ? 6.348 -0.075 -6.511 1.00 95.00 93 THR A CA 1
ATOM 721 C C . THR A 1 93 ? 6.850 -0.879 -5.329 1.00 95.00 93 THR A C 1
ATOM 723 O O . THR A 1 93 ? 6.291 -1.926 -5.030 1.00 95.00 93 THR A O 1
ATOM 726 N N . THR A 1 94 ? 7.849 -0.366 -4.608 1.00 96.75 94 THR A N 1
ATOM 727 C CA . THR A 1 94 ? 8.334 -1.014 -3.388 1.00 96.75 94 THR A CA 1
ATOM 728 C C . THR A 1 94 ? 7.279 -0.996 -2.287 1.00 96.75 94 THR A C 1
ATOM 730 O O . THR A 1 94 ? 7.013 -2.030 -1.684 1.00 96.75 94 THR A O 1
ATOM 733 N N . ALA A 1 95 ? 6.623 0.142 -2.043 1.00 97.50 95 ALA A N 1
ATOM 734 C CA . ALA A 1 95 ? 5.570 0.220 -1.034 1.00 97.50 95 ALA A CA 1
ATOM 735 C C . ALA A 1 95 ? 4.330 -0.615 -1.417 1.00 97.50 95 ALA A C 1
ATOM 737 O O . ALA A 1 95 ? 3.738 -1.255 -0.547 1.00 97.50 95 ALA A O 1
ATOM 738 N N . LEU A 1 96 ? 3.979 -0.679 -2.710 1.00 97.62 96 LEU A N 1
ATOM 739 C CA . LEU A 1 96 ? 2.945 -1.584 -3.232 1.00 97.62 96 LEU A CA 1
ATOM 740 C C . LEU A 1 96 ? 3.299 -3.056 -3.008 1.00 97.62 96 LEU A C 1
ATOM 742 O O . LEU A 1 96 ? 2.481 -3.801 -2.476 1.00 97.62 96 LEU A O 1
ATOM 746 N N . ALA A 1 97 ? 4.513 -3.469 -3.378 1.00 98.00 97 ALA A N 1
ATOM 747 C CA . ALA A 1 97 ? 4.963 -4.846 -3.216 1.00 98.00 97 ALA A CA 1
ATOM 748 C C . ALA A 1 97 ? 4.998 -5.258 -1.738 1.00 98.00 97 ALA A C 1
ATOM 750 O O . ALA A 1 97 ? 4.498 -6.321 -1.401 1.00 98.00 97 ALA A O 1
ATOM 751 N N . VAL A 1 98 ? 5.490 -4.407 -0.832 1.00 97.88 98 VAL A N 1
ATOM 752 C CA . VAL A 1 98 ? 5.468 -4.713 0.612 1.00 97.88 98 VAL A CA 1
ATOM 753 C C . VAL A 1 98 ? 4.044 -4.816 1.147 1.00 97.88 98 VAL A C 1
ATOM 755 O O . VAL A 1 98 ? 3.759 -5.712 1.931 1.00 97.88 98 VAL A O 1
ATOM 758 N N . THR A 1 99 ? 3.138 -3.938 0.708 1.00 98.31 99 THR A N 1
ATOM 759 C CA . THR A 1 99 ? 1.713 -4.027 1.070 1.00 98.31 99 THR A CA 1
ATOM 760 C C . THR A 1 99 ? 1.117 -5.364 0.620 1.00 98.31 99 THR A C 1
ATOM 762 O O . THR A 1 99 ? 0.442 -6.027 1.401 1.00 98.31 99 THR A O 1
ATOM 765 N N . ALA A 1 100 ? 1.407 -5.788 -0.613 1.00 98.50 100 ALA A N 1
ATOM 766 C CA . ALA A 1 100 ? 0.991 -7.082 -1.145 1.00 98.50 100 ALA A CA 1
ATOM 767 C C . ALA A 1 100 ? 1.556 -8.261 -0.335 1.00 98.50 100 ALA A C 1
ATOM 769 O O . ALA A 1 100 ? 0.801 -9.156 0.038 1.00 98.50 100 ALA A O 1
ATOM 770 N N . LEU A 1 101 ? 2.859 -8.243 -0.043 1.00 98.50 101 LEU A N 1
ATOM 771 C CA . LEU A 1 101 ? 3.551 -9.306 0.687 1.00 98.50 101 LEU A CA 1
ATOM 772 C C . LEU A 1 101 ? 3.051 -9.439 2.134 1.00 98.50 101 LEU A C 1
ATOM 774 O O . LEU A 1 101 ? 2.807 -10.555 2.580 1.00 98.50 101 LEU A O 1
ATOM 778 N N . GLU A 1 102 ? 2.830 -8.331 2.850 1.00 97.19 102 GLU A N 1
ATOM 779 C CA . GLU A 1 102 ? 2.269 -8.388 4.211 1.00 97.19 102 GLU A CA 1
ATOM 780 C C . GLU A 1 102 ? 0.840 -8.946 4.215 1.00 97.19 102 GLU A C 1
ATOM 782 O O . GLU A 1 102 ? 0.525 -9.814 5.022 1.00 97.19 102 GLU A O 1
ATOM 787 N N . LEU A 1 103 ? -0.013 -8.550 3.263 1.00 97.88 103 LEU A N 1
ATOM 788 C CA . LEU A 1 103 ? -1.348 -9.150 3.151 1.00 97.88 103 LEU A CA 1
ATOM 789 C C . LEU A 1 103 ? -1.290 -10.629 2.767 1.00 97.88 103 LEU A C 1
ATOM 791 O O . LEU A 1 103 ? -2.119 -11.409 3.222 1.00 97.88 103 LEU A O 1
ATOM 795 N N . ALA A 1 104 ? -0.349 -11.026 1.905 1.00 98.44 104 ALA A N 1
ATOM 796 C CA . ALA A 1 104 ? -0.182 -12.418 1.503 1.00 98.44 104 ALA A CA 1
ATOM 797 C C . ALA A 1 104 ? 0.240 -13.310 2.682 1.00 98.44 104 ALA A C 1
ATOM 799 O O . ALA A 1 104 ? -0.280 -14.422 2.796 1.00 98.44 104 ALA A O 1
ATOM 800 N N . LYS A 1 105 ? 1.082 -12.815 3.602 1.00 96.50 105 LYS A N 1
ATOM 801 C CA . LYS A 1 105 ? 1.426 -13.529 4.848 1.00 96.50 105 LYS A CA 1
ATOM 802 C C . LYS A 1 105 ? 0.189 -13.931 5.638 1.00 96.50 105 LYS A C 1
ATOM 804 O O . LYS A 1 105 ? 0.065 -15.083 6.042 1.00 96.50 105 LYS A O 1
ATOM 809 N N . ASP A 1 106 ? -0.773 -13.021 5.773 1.00 94.50 106 ASP A N 1
ATOM 810 C CA . ASP A 1 106 ? -2.028 -13.282 6.487 1.00 94.50 106 ASP A CA 1
ATOM 811 C C . ASP A 1 106 ? -2.895 -14.371 5.837 1.00 94.50 106 ASP A C 1
ATOM 813 O O . ASP A 1 106 ? -3.815 -14.909 6.459 1.00 94.50 106 ASP A O 1
ATOM 817 N N . THR A 1 107 ? -2.635 -14.694 4.568 1.00 96.12 107 THR A N 1
ATOM 818 C CA . THR A 1 107 ? -3.323 -15.778 3.856 1.00 96.12 107 THR A CA 1
ATOM 819 C C . THR A 1 107 ? -2.698 -17.151 4.106 1.00 96.12 107 THR A C 1
ATOM 821 O O . THR A 1 107 ? -3.320 -18.165 3.784 1.00 96.12 107 THR A O 1
ATOM 824 N N . GLY A 1 108 ? -1.504 -17.187 4.708 1.00 95.12 108 GLY A N 1
ATOM 825 C CA . GLY A 1 108 ? -0.673 -18.380 4.862 1.00 95.12 108 GLY A CA 1
ATOM 826 C C . GLY A 1 108 ? 0.303 -18.619 3.706 1.00 95.12 108 GLY A C 1
ATOM 827 O O . GLY A 1 108 ? 0.850 -19.714 3.616 1.00 95.12 108 GLY A O 1
ATOM 828 N N . ALA A 1 109 ? 0.505 -17.638 2.817 1.00 97.81 109 ALA A N 1
ATOM 829 C CA . ALA A 1 109 ? 1.522 -17.722 1.771 1.00 97.81 109 ALA A CA 1
ATOM 830 C C . ALA A 1 109 ? 2.937 -17.645 2.369 1.00 97.81 109 ALA A C 1
ATOM 832 O O . ALA A 1 109 ? 3.169 -16.927 3.345 1.00 97.81 109 ALA A O 1
ATOM 833 N N . ASP A 1 110 ? 3.881 -18.354 1.756 1.00 97.75 110 ASP A N 1
ATOM 834 C CA . ASP A 1 110 ? 5.286 -18.367 2.153 1.00 97.75 110 ASP A CA 1
ATOM 835 C C . ASP A 1 110 ? 5.989 -17.093 1.674 1.00 97.75 110 ASP A C 1
ATOM 837 O O . ASP A 1 110 ? 6.390 -16.961 0.514 1.00 97.75 110 ASP A O 1
ATOM 841 N N . VAL A 1 111 ? 6.078 -16.122 2.579 1.00 97.06 111 VAL A N 1
ATOM 842 C CA . VAL A 1 111 ? 6.712 -14.826 2.353 1.00 97.06 111 VAL A CA 1
ATOM 843 C C . VAL A 1 111 ? 7.902 -14.699 3.294 1.00 97.06 111 VAL A C 1
ATOM 845 O O . VAL A 1 111 ? 7.759 -14.690 4.519 1.00 97.06 111 VAL A O 1
ATOM 848 N N . ALA A 1 112 ? 9.084 -14.520 2.720 1.00 95.06 112 ALA A N 1
ATOM 849 C CA . ALA A 1 112 ? 10.316 -14.363 3.465 1.00 95.06 112 ALA A CA 1
ATOM 850 C C . ALA A 1 112 ? 10.366 -12.980 4.139 1.00 95.06 112 ALA A C 1
ATOM 852 O O . ALA A 1 112 ? 10.387 -11.939 3.475 1.00 95.06 112 ALA A O 1
ATOM 853 N N . GLN A 1 113 ? 10.422 -12.953 5.475 1.00 94.38 113 GLN A N 1
ATOM 854 C CA . GLN A 1 113 ? 10.435 -11.707 6.254 1.00 94.38 113 GLN A CA 1
ATOM 855 C C . GLN A 1 113 ? 11.612 -10.788 5.880 1.00 94.38 113 GLN A C 1
ATOM 857 O O . GLN A 1 113 ? 11.448 -9.573 5.793 1.00 94.38 113 GLN A O 1
ATOM 862 N N . GLU A 1 114 ? 12.768 -11.366 5.549 1.00 94.25 114 GLU A N 1
ATOM 863 C CA . GLU A 1 114 ? 13.949 -10.633 5.073 1.00 94.25 114 GLU A CA 1
ATOM 864 C C . GLU A 1 114 ? 13.657 -9.760 3.838 1.00 94.25 114 GLU A C 1
ATOM 866 O O . GLU A 1 114 ? 14.177 -8.651 3.714 1.00 94.25 114 GLU A O 1
ATOM 871 N N . LYS A 1 115 ? 12.773 -10.218 2.940 1.00 94.69 115 LYS A N 1
ATOM 872 C CA . LYS A 1 115 ? 12.378 -9.493 1.726 1.00 94.69 115 LYS A CA 1
ATOM 873 C C . LYS A 1 115 ? 11.575 -8.248 2.096 1.00 94.69 115 LYS A C 1
ATOM 875 O O . LYS A 1 115 ? 11.824 -7.160 1.571 1.00 94.69 115 LYS A O 1
ATOM 880 N N . ILE A 1 116 ? 10.652 -8.379 3.047 1.00 96.19 116 ILE A N 1
ATOM 881 C CA . ILE A 1 116 ? 9.885 -7.253 3.591 1.00 96.19 116 ILE A CA 1
ATOM 882 C C . ILE A 1 116 ? 10.815 -6.250 4.282 1.00 96.19 116 ILE A C 1
ATOM 884 O O . ILE A 1 116 ? 10.700 -5.043 4.049 1.00 96.19 116 ILE A O 1
ATOM 888 N N . ASP A 1 117 ? 11.747 -6.733 5.100 1.00 94.25 117 ASP A N 1
ATOM 889 C CA . ASP A 1 117 ? 12.647 -5.880 5.876 1.00 94.25 117 ASP A CA 1
ATOM 890 C C . ASP A 1 117 ? 13.581 -5.069 4.973 1.00 94.25 117 ASP A C 1
ATOM 892 O O . ASP A 1 117 ? 13.706 -3.854 5.148 1.00 94.25 117 ASP A O 1
ATOM 896 N N . LEU A 1 118 ? 14.147 -5.698 3.937 1.00 93.94 118 LEU A N 1
ATOM 897 C CA . LEU A 1 118 ? 14.953 -5.019 2.919 1.00 93.94 118 LEU A CA 1
ATOM 898 C C . LEU A 1 118 ? 14.164 -3.917 2.196 1.00 93.94 118 LEU A C 1
ATOM 900 O O . LEU A 1 118 ? 14.664 -2.809 1.985 1.00 93.94 118 LEU A O 1
ATOM 904 N N . ALA A 1 119 ? 12.913 -4.188 1.831 1.00 96.00 119 ALA A N 1
ATOM 905 C CA . ALA A 1 119 ? 12.070 -3.204 1.163 1.00 96.00 119 ALA A CA 1
ATOM 906 C C . ALA A 1 119 ? 11.680 -2.037 2.080 1.00 96.00 119 ALA A C 1
ATOM 908 O O . ALA A 1 119 ? 11.666 -0.879 1.650 1.00 96.00 119 ALA A O 1
ATOM 909 N N . ARG A 1 120 ? 11.407 -2.305 3.360 1.00 95.69 120 ARG A N 1
ATOM 910 C CA . ARG A 1 120 ? 11.161 -1.258 4.360 1.00 95.69 120 ARG A CA 1
ATOM 911 C C . ARG A 1 120 ? 12.390 -0.395 4.589 1.00 95.69 120 ARG A C 1
ATOM 913 O O . ARG A 1 120 ? 12.263 0.827 4.630 1.00 95.69 120 ARG A O 1
ATOM 920 N N . ASP A 1 121 ? 13.569 -0.996 4.677 1.00 94.69 121 ASP A N 1
ATOM 921 C CA . ASP A 1 121 ? 14.829 -0.264 4.778 1.00 94.69 121 ASP A CA 1
ATOM 922 C C . ASP A 1 121 ? 15.039 0.664 3.566 1.00 94.69 121 ASP A C 1
ATOM 924 O O . ASP A 1 121 ? 15.323 1.856 3.728 1.00 94.69 121 ASP A O 1
ATOM 928 N N . TYR A 1 122 ? 14.762 0.185 2.349 1.00 94.50 122 TYR A N 1
ATOM 929 C CA . TYR A 1 122 ? 14.766 1.027 1.151 1.00 94.50 122 TYR A CA 1
ATOM 930 C C . TYR A 1 122 ? 13.799 2.221 1.252 1.00 94.50 122 TYR A C 1
ATOM 932 O O . TYR A 1 122 ? 14.181 3.360 0.944 1.00 94.50 122 TYR A O 1
ATOM 940 N N . LEU A 1 123 ? 12.560 2.001 1.710 1.00 96.19 123 LEU A N 1
ATOM 941 C CA . LEU A 1 123 ? 11.584 3.077 1.916 1.00 96.19 123 LEU A CA 1
ATOM 942 C C . LEU A 1 123 ? 12.081 4.079 2.965 1.00 96.19 123 LEU A C 1
ATOM 944 O O . LEU A 1 123 ? 12.039 5.290 2.730 1.00 96.19 123 LEU A O 1
ATOM 948 N N . ARG A 1 124 ? 12.632 3.600 4.086 1.00 95.62 124 ARG A N 1
ATOM 949 C CA . ARG A 1 124 ? 13.194 4.434 5.161 1.00 95.62 124 ARG A CA 1
ATOM 950 C C . ARG A 1 124 ? 14.343 5.306 4.669 1.00 95.62 124 ARG A C 1
ATOM 952 O O . ARG A 1 124 ? 14.313 6.511 4.929 1.00 95.62 124 ARG A O 1
ATOM 959 N N . LYS A 1 125 ? 15.282 4.734 3.907 1.00 93.00 125 LYS A N 1
ATOM 960 C CA . LYS A 1 125 ? 16.417 5.426 3.260 1.00 93.00 125 LYS A CA 1
ATOM 961 C C . LYS A 1 125 ? 15.989 6.430 2.187 1.00 93.00 125 LYS A C 1
ATOM 963 O O . LYS A 1 125 ? 16.739 7.351 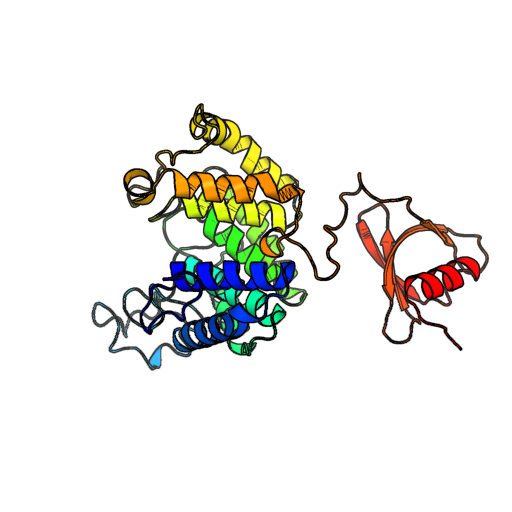1.851 1.00 93.00 125 LYS A O 1
ATOM 968 N N . SER A 1 126 ? 14.794 6.255 1.631 1.00 93.50 126 SER A N 1
ATOM 969 C CA . SER A 1 126 ? 14.223 7.126 0.596 1.00 93.50 126 SER A CA 1
ATOM 970 C C . SER A 1 126 ? 13.265 8.183 1.155 1.00 93.50 126 SER A C 1
ATOM 972 O O . SER A 1 126 ? 12.673 8.949 0.397 1.00 93.50 126 SER A O 1
ATOM 974 N N . THR A 1 127 ? 13.141 8.255 2.481 1.00 95.81 127 THR A N 1
ATOM 975 C CA . THR A 1 127 ? 12.281 9.201 3.193 1.00 95.81 127 THR A CA 1
ATOM 976 C C . THR A 1 127 ? 13.138 10.225 3.945 1.00 95.81 127 THR A C 1
ATOM 978 O O . THR A 1 127 ? 14.068 9.850 4.661 1.00 95.81 127 THR A O 1
ATOM 981 N N . THR A 1 128 ? 12.834 11.516 3.808 1.00 95.75 128 THR A N 1
ATOM 982 C CA . THR A 1 128 ? 13.509 12.603 4.538 1.00 95.75 128 THR A CA 1
ATOM 983 C C . THR A 1 128 ? 13.115 12.624 6.016 1.00 95.75 128 THR A C 1
ATOM 985 O O . THR A 1 128 ? 12.132 12.007 6.427 1.00 95.75 128 THR A O 1
ATOM 988 N N . ASP A 1 129 ? 13.831 13.400 6.831 1.00 94.75 129 ASP A N 1
ATOM 989 C CA . ASP A 1 129 ? 13.484 13.593 8.247 1.00 94.75 129 ASP A CA 1
ATOM 990 C C . ASP A 1 129 ? 12.129 14.291 8.440 1.00 94.75 129 ASP A C 1
ATOM 992 O O . ASP A 1 129 ? 11.444 14.055 9.433 1.00 94.75 129 ASP A O 1
ATOM 996 N N . GLY A 1 130 ? 11.698 15.084 7.451 1.00 94.69 130 GLY A N 1
ATOM 997 C CA . GLY A 1 130 ? 10.359 15.679 7.395 1.00 94.69 130 GLY A CA 1
ATOM 998 C C . GLY A 1 130 ? 9.251 14.712 6.960 1.00 94.69 130 GLY A C 1
ATOM 999 O O . GLY A 1 130 ? 8.084 15.073 7.024 1.00 94.69 130 GLY A O 1
ATOM 1000 N N . GLY A 1 131 ? 9.588 13.490 6.530 1.00 95.56 131 GLY A N 1
ATOM 1001 C CA . GLY A 1 131 ? 8.614 12.490 6.080 1.00 95.56 131 GLY A CA 1
ATOM 1002 C C . GLY A 1 131 ? 8.260 12.539 4.598 1.00 95.56 131 GLY A C 1
ATOM 1003 O O . GLY A 1 131 ? 7.395 11.782 4.157 1.00 95.56 131 GLY A O 1
ATOM 1004 N N . TYR A 1 132 ? 8.916 13.392 3.810 1.00 95.00 132 TYR A N 1
ATOM 1005 C CA . TYR A 1 132 ? 8.788 13.370 2.354 1.00 95.00 132 TYR A CA 1
ATOM 1006 C C . TYR A 1 132 ? 9.449 12.113 1.784 1.00 95.00 132 TYR A C 1
ATOM 1008 O O . TYR A 1 132 ? 10.587 11.804 2.136 1.00 95.00 132 TYR A O 1
ATOM 1016 N N . ILE A 1 133 ? 8.757 11.411 0.884 1.00 94.19 133 ILE A N 1
ATOM 1017 C CA . ILE A 1 133 ? 9.283 10.233 0.183 1.00 94.19 133 ILE A CA 1
ATOM 1018 C C . ILE A 1 133 ? 9.488 10.586 -1.288 1.00 94.19 133 ILE A C 1
ATOM 1020 O O . ILE A 1 133 ? 8.521 10.826 -2.022 1.00 94.19 133 ILE A O 1
ATOM 1024 N N . GLY A 1 134 ? 10.746 10.603 -1.727 1.00 91.44 134 GLY A N 1
ATOM 1025 C CA . GLY A 1 134 ? 11.070 10.868 -3.125 1.00 91.44 134 GLY A CA 1
ATOM 1026 C C . GLY A 1 134 ? 10.849 9.648 -4.020 1.00 91.44 134 GLY A C 1
ATOM 1027 O O . GLY A 1 134 ? 10.449 8.573 -3.574 1.00 91.44 134 GLY A O 1
ATOM 1028 N N . TYR A 1 135 ? 11.070 9.828 -5.321 1.00 88.88 135 TYR A N 1
ATOM 1029 C CA . TYR A 1 135 ? 10.716 8.835 -6.342 1.00 88.88 135 TYR A CA 1
ATOM 1030 C C . TYR A 1 135 ? 11.624 7.587 -6.322 1.00 88.88 135 TYR A C 1
ATOM 1032 O O . TYR A 1 135 ? 11.137 6.459 -6.350 1.00 88.88 135 TYR A O 1
ATOM 1040 N N . HIS A 1 136 ? 12.940 7.792 -6.202 1.00 86.19 136 HIS A N 1
ATOM 1041 C CA . HIS A 1 136 ? 13.940 6.722 -6.032 1.00 86.19 136 HIS A CA 1
ATOM 1042 C C . HIS A 1 136 ? 14.722 6.845 -4.719 1.00 86.19 136 HIS A C 1
ATOM 1044 O O . HIS A 1 136 ? 15.249 5.861 -4.202 1.00 86.19 136 HIS A O 1
ATOM 1050 N N . THR A 1 137 ? 14.871 8.076 -4.226 1.00 85.06 137 THR A N 1
ATOM 1051 C CA . THR A 1 137 ? 15.715 8.437 -3.087 1.00 85.06 137 THR A CA 1
ATOM 1052 C C . THR A 1 137 ? 15.001 9.481 -2.229 1.00 85.06 137 THR A C 1
ATOM 1054 O O . THR A 1 137 ? 13.878 9.870 -2.533 1.00 85.06 137 THR A O 1
ATOM 1057 N N . LYS A 1 138 ? 15.659 9.995 -1.181 1.00 85.00 138 LYS A N 1
ATOM 1058 C CA . LYS A 1 138 ? 15.169 11.164 -0.428 1.00 85.00 138 LYS A CA 1
ATOM 1059 C C . LYS A 1 138 ? 15.138 12.461 -1.258 1.00 85.00 138 LYS A C 1
ATOM 1061 O O . LYS A 1 138 ? 14.632 13.473 -0.790 1.00 85.00 138 LYS A O 1
ATOM 1066 N N . GLN A 1 139 ? 15.702 12.431 -2.467 1.00 75.62 139 GLN A N 1
ATOM 1067 C CA . GLN A 1 139 ? 15.681 13.493 -3.463 1.00 75.62 139 GLN A CA 1
ATOM 1068 C C . GLN A 1 139 ? 14.812 13.082 -4.658 1.00 75.62 139 GLN A C 1
ATOM 1070 O O . GLN A 1 139 ? 14.639 11.901 -4.963 1.00 75.62 139 GLN A O 1
ATOM 1075 N N . GLY A 1 140 ? 14.292 14.073 -5.371 1.00 68.19 140 GLY A N 1
ATOM 1076 C CA . GLY A 1 140 ? 13.564 13.862 -6.617 1.00 68.19 140 GLY A CA 1
ATOM 1077 C C . GLY A 1 140 ? 12.328 14.739 -6.719 1.00 68.19 140 GLY A C 1
ATOM 1078 O O . GLY A 1 140 ? 11.798 15.203 -5.708 1.00 68.19 140 GLY A O 1
ATOM 1079 N N . GLY A 1 141 ? 11.895 14.947 -7.961 1.00 66.62 141 GLY A N 1
ATOM 1080 C CA . GLY A 1 141 ? 10.633 15.605 -8.273 1.00 66.62 141 GLY A CA 1
ATOM 1081 C C . GLY A 1 141 ? 9.434 14.686 -8.045 1.00 66.62 141 GLY A C 1
ATOM 1082 O O . GLY A 1 141 ? 9.589 13.506 -7.717 1.00 66.62 141 GLY A O 1
ATOM 1083 N N . TYR A 1 142 ? 8.251 15.246 -8.284 1.00 84.44 142 TYR A N 1
ATOM 1084 C CA . TYR A 1 142 ? 6.930 14.614 -8.223 1.00 84.44 142 TYR A CA 1
ATOM 1085 C C . TYR A 1 142 ? 6.292 14.531 -6.844 1.00 84.44 142 TYR A C 1
ATOM 1087 O O . TYR A 1 142 ? 6.949 14.255 -5.842 1.00 84.44 142 TYR A O 1
ATOM 1095 N N . ALA A 1 143 ? 4.971 14.684 -6.824 1.00 90.06 143 ALA A N 1
ATOM 1096 C CA . ALA A 1 143 ? 4.169 14.577 -5.619 1.00 90.06 143 ALA A CA 1
ATOM 1097 C C . ALA A 1 143 ? 4.350 13.236 -4.903 1.00 90.06 143 ALA A C 1
ATOM 1099 O O . ALA A 1 143 ? 4.425 12.175 -5.529 1.00 90.06 143 ALA A O 1
ATOM 1100 N N . ALA A 1 144 ? 4.405 13.294 -3.572 1.00 93.75 144 ALA A N 1
ATOM 1101 C CA . ALA A 1 144 ? 4.693 12.142 -2.727 1.00 93.75 144 ALA A CA 1
ATOM 1102 C C . ALA A 1 144 ? 3.460 11.525 -2.053 1.00 93.75 144 ALA A C 1
ATOM 1104 O O . ALA A 1 144 ? 3.594 10.433 -1.506 1.00 93.75 144 ALA A O 1
ATOM 1105 N N . ALA A 1 145 ? 2.283 12.159 -2.125 1.00 94.94 145 ALA A N 1
ATOM 1106 C CA . ALA A 1 145 ? 1.110 11.781 -1.330 1.00 94.94 145 ALA A CA 1
ATOM 1107 C C . ALA A 1 145 ? 0.759 10.284 -1.435 1.00 94.94 145 ALA A C 1
ATOM 1109 O O . ALA A 1 145 ? 0.652 9.600 -0.418 1.00 94.94 145 ALA A O 1
ATOM 1110 N N . GLY A 1 146 ? 0.683 9.739 -2.656 1.00 95.00 146 GLY A N 1
ATOM 1111 C CA . GLY A 1 146 ? 0.412 8.310 -2.863 1.00 95.00 146 GLY A CA 1
ATOM 1112 C C . GLY A 1 146 ? 1.505 7.394 -2.299 1.00 95.00 146 GLY A C 1
ATOM 1113 O O . GLY A 1 146 ? 1.204 6.392 -1.654 1.00 95.00 146 GLY A O 1
ATOM 1114 N N . ARG A 1 147 ? 2.783 7.764 -2.469 1.00 95.25 147 ARG A N 1
ATOM 1115 C CA . ARG A 1 147 ? 3.932 7.010 -1.934 1.00 95.25 147 ARG A CA 1
ATOM 1116 C C . ARG A 1 147 ? 3.932 6.988 -0.410 1.00 95.25 147 ARG A C 1
ATOM 1118 O O . ARG A 1 147 ? 4.188 5.951 0.189 1.00 95.25 147 ARG A O 1
ATOM 1125 N N . GLN A 1 148 ? 3.649 8.132 0.204 1.00 96.69 148 GLN A N 1
ATOM 1126 C CA . GLN A 1 148 ? 3.574 8.294 1.653 1.00 96.69 148 GLN A CA 1
ATOM 1127 C C . GLN A 1 148 ? 2.418 7.492 2.233 1.00 96.69 148 GLN A C 1
ATOM 1129 O O . GLN A 1 148 ? 2.615 6.757 3.197 1.00 96.69 148 GLN A O 1
ATOM 1134 N N . GLY A 1 149 ? 1.241 7.573 1.615 1.00 96.88 149 GLY A N 1
ATOM 1135 C CA . GLY A 1 149 ? 0.086 6.810 2.058 1.00 96.88 149 GLY A CA 1
ATOM 1136 C C . GLY A 1 149 ? 0.308 5.296 1.983 1.00 96.88 149 GLY A C 1
ATOM 1137 O O . GLY A 1 149 ? 0.064 4.591 2.960 1.00 96.88 149 GLY A O 1
ATOM 1138 N N . LEU A 1 150 ? 0.885 4.803 0.882 1.00 96.75 150 LEU A N 1
ATOM 1139 C CA . LEU A 1 150 ? 1.292 3.399 0.769 1.00 96.75 150 LEU A CA 1
ATOM 1140 C C . LEU A 1 150 ? 2.363 3.003 1.780 1.00 96.75 150 LEU A C 1
ATOM 1142 O O . LEU A 1 150 ? 2.264 1.934 2.365 1.00 96.75 150 LEU A O 1
ATOM 1146 N N . ALA A 1 151 ? 3.374 3.842 2.008 1.00 97.44 151 ALA A N 1
ATOM 1147 C CA . ALA A 1 151 ? 4.424 3.541 2.976 1.00 97.44 151 ALA A CA 1
ATOM 1148 C C . ALA A 1 151 ? 3.877 3.451 4.411 1.00 97.44 151 ALA A C 1
ATOM 1150 O O . ALA A 1 151 ? 4.360 2.631 5.190 1.00 97.44 151 ALA A O 1
ATOM 1151 N N . ILE A 1 152 ? 2.864 4.252 4.762 1.00 97.38 152 ILE A N 1
ATOM 1152 C CA . ILE A 1 152 ? 2.136 4.119 6.033 1.00 97.38 152 ILE A CA 1
ATOM 1153 C C . ILE A 1 152 ? 1.451 2.751 6.085 1.00 97.38 152 ILE A C 1
ATOM 1155 O O . ILE A 1 152 ? 1.719 1.987 7.009 1.00 97.38 152 ILE A O 1
ATOM 1159 N N . ILE A 1 153 ? 0.619 2.423 5.088 1.00 96.88 153 ILE A N 1
ATOM 1160 C CA . ILE A 1 153 ? -0.125 1.152 5.036 1.00 96.88 153 ILE A CA 1
ATOM 1161 C C . ILE A 1 153 ? 0.836 -0.038 5.116 1.00 96.88 153 ILE A C 1
ATOM 1163 O O . ILE A 1 153 ? 0.667 -0.916 5.956 1.00 96.88 153 ILE A O 1
ATOM 1167 N N . SER A 1 154 ? 1.896 -0.036 4.310 1.00 95.94 154 SER A N 1
ATOM 1168 C CA . SER A 1 154 ? 2.860 -1.131 4.244 1.00 95.94 154 SER A CA 1
ATOM 1169 C C . SER A 1 154 ? 3.594 -1.356 5.568 1.00 95.94 154 SER A C 1
ATOM 1171 O O . SER A 1 154 ? 4.007 -2.475 5.851 1.00 95.94 154 SER A O 1
ATOM 1173 N N . HIS A 1 155 ? 3.802 -0.318 6.384 1.00 95.06 155 HIS A N 1
ATOM 1174 C CA . HIS A 1 155 ? 4.419 -0.446 7.710 1.00 95.06 155 HIS A CA 1
ATOM 1175 C C . HIS A 1 155 ? 3.409 -0.788 8.801 1.00 95.06 155 HIS A C 1
ATOM 1177 O O . HIS A 1 155 ? 3.791 -1.404 9.790 1.00 95.06 155 HIS A O 1
ATOM 1183 N N . MET A 1 156 ? 2.147 -0.396 8.632 1.00 92.31 156 MET A N 1
ATOM 1184 C CA . MET A 1 156 ? 1.078 -0.742 9.562 1.00 92.31 156 MET A CA 1
ATOM 1185 C C . MET A 1 156 ? 0.644 -2.202 9.473 1.00 92.31 156 MET A C 1
ATOM 1187 O O . MET A 1 156 ? 0.258 -2.764 10.487 1.00 92.31 156 MET A O 1
ATOM 1191 N N . LEU A 1 157 ? 0.657 -2.782 8.271 1.00 91.88 157 LEU A N 1
ATOM 1192 C CA . LEU A 1 157 ? 0.226 -4.165 8.057 1.00 91.88 157 LEU A CA 1
ATOM 1193 C C . LEU A 1 157 ? 1.188 -5.195 8.652 1.00 91.88 157 LEU A C 1
ATOM 1195 O O . LEU A 1 157 ? 0.781 -6.321 8.900 1.00 91.88 157 LEU A O 1
ATOM 1199 N N . GLY A 1 158 ? 2.453 -4.825 8.855 1.00 86.50 158 GLY A N 1
ATOM 1200 C CA . GLY A 1 158 ? 3.410 -5.710 9.508 1.00 86.50 158 GLY A CA 1
ATOM 1201 C C . GLY A 1 158 ? 3.307 -5.685 11.022 1.00 86.50 158 GLY A C 1
ATOM 1202 O O . GLY A 1 158 ? 2.583 -4.889 11.618 1.00 86.50 158 GLY A O 1
ATOM 1203 N N . GLU A 1 159 ? 4.129 -6.520 11.648 1.00 82.44 159 GLU A N 1
ATOM 1204 C CA . GLU A 1 159 ? 4.229 -6.570 13.100 1.00 82.44 159 GLU A CA 1
ATOM 1205 C C . GLU A 1 159 ? 4.568 -5.199 13.701 1.00 82.44 159 GLU A C 1
ATOM 1207 O O . GLU A 1 159 ? 5.374 -4.411 13.176 1.00 82.44 159 GLU A O 1
ATOM 1212 N N . TYR A 1 160 ? 3.947 -4.916 14.848 1.00 84.88 160 TYR A N 1
ATOM 1213 C CA . TYR A 1 160 ? 4.221 -3.694 15.582 1.00 84.88 160 TYR A CA 1
ATOM 1214 C C . TYR A 1 160 ? 5.687 -3.659 16.022 1.00 84.88 160 TYR A C 1
ATOM 1216 O O . TYR A 1 160 ? 6.180 -4.537 16.727 1.00 84.88 160 TYR A O 1
ATOM 1224 N N . SER A 1 161 ? 6.364 -2.565 15.685 1.00 83.38 161 SER A N 1
ATOM 1225 C CA . SER A 1 161 ? 7.677 -2.241 16.223 1.00 83.38 161 SER A CA 1
ATOM 1226 C C . SER A 1 161 ? 7.776 -0.744 16.489 1.00 83.38 161 SER A C 1
ATOM 1228 O O . SER A 1 161 ? 7.171 0.079 15.796 1.00 83.38 161 SER A O 1
ATOM 1230 N N . LYS A 1 162 ? 8.597 -0.357 17.472 1.00 86.50 162 LYS A N 1
ATOM 1231 C CA . LYS A 1 162 ? 8.881 1.065 17.741 1.00 86.50 162 LYS A CA 1
ATOM 1232 C C . LYS A 1 162 ? 9.530 1.761 16.543 1.00 86.50 162 LYS A C 1
ATOM 1234 O O . LYS A 1 162 ? 9.458 2.982 16.421 1.00 86.50 162 LYS A O 1
ATOM 1239 N N . GLU A 1 163 ? 10.215 1.019 15.677 1.00 90.94 163 GLU A N 1
ATOM 1240 C CA . GLU A 1 163 ? 10.763 1.564 14.437 1.00 90.94 163 GLU A CA 1
ATOM 1241 C C . GLU A 1 163 ? 9.652 1.872 13.429 1.00 90.94 163 GLU A C 1
ATOM 1243 O O . GLU A 1 163 ? 9.592 3.002 12.945 1.00 90.94 163 GLU A O 1
ATOM 1248 N N . ASN A 1 164 ? 8.736 0.927 13.188 1.00 88.25 164 ASN A N 1
ATOM 1249 C CA . ASN A 1 164 ? 7.576 1.133 12.319 1.00 88.25 164 ASN A CA 1
ATOM 1250 C C . ASN A 1 164 ? 6.702 2.277 12.838 1.00 88.25 164 ASN A C 1
ATOM 1252 O O . ASN A 1 164 ? 6.355 3.168 12.071 1.00 88.25 164 ASN A O 1
ATOM 1256 N N . GLU A 1 165 ? 6.430 2.331 14.143 1.00 89.69 165 GLU A N 1
ATOM 1257 C CA . GLU A 1 165 ? 5.661 3.420 14.751 1.00 89.69 165 GLU A CA 1
ATOM 1258 C C . GLU A 1 165 ? 6.326 4.791 14.530 1.00 89.69 165 GLU A C 1
ATOM 1260 O O . GLU A 1 165 ? 5.665 5.755 14.132 1.00 89.69 165 GLU A O 1
ATOM 1265 N N . ARG A 1 166 ? 7.644 4.897 14.758 1.00 94.25 166 ARG A N 1
ATOM 1266 C CA . ARG A 1 166 ? 8.396 6.141 14.517 1.00 94.25 166 ARG A CA 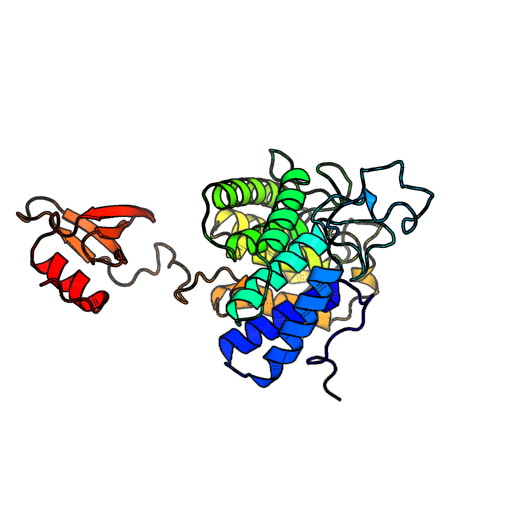1
ATOM 1267 C C . ARG A 1 166 ? 8.395 6.520 13.040 1.00 94.25 166 ARG A C 1
ATOM 1269 O O . ARG A 1 166 ? 8.210 7.693 12.718 1.00 94.25 166 ARG A O 1
ATOM 1276 N N . TYR A 1 167 ? 8.577 5.544 12.154 1.00 96.62 167 TYR A N 1
ATOM 1277 C CA . TYR A 1 167 ? 8.550 5.767 10.715 1.00 96.62 167 TYR A CA 1
ATOM 1278 C C . TYR A 1 167 ? 7.173 6.247 10.245 1.00 96.62 167 TYR A C 1
ATOM 1280 O O . TYR A 1 167 ? 7.095 7.265 9.564 1.00 96.62 167 TYR A O 1
ATOM 1288 N N . ILE A 1 168 ? 6.092 5.591 10.673 1.00 96.25 168 ILE A N 1
ATOM 1289 C CA . ILE A 1 168 ? 4.712 5.980 10.359 1.00 96.25 168 ILE A CA 1
ATOM 1290 C C . ILE A 1 168 ? 4.450 7.418 10.820 1.00 96.25 168 ILE A C 1
ATOM 1292 O O . ILE A 1 168 ? 4.023 8.243 10.016 1.00 96.25 168 ILE A O 1
ATOM 1296 N N . LYS A 1 169 ? 4.791 7.770 12.069 1.00 96.06 169 LYS A N 1
ATOM 1297 C CA . LYS A 1 169 ? 4.653 9.151 12.578 1.00 96.06 169 LYS A CA 1
ATOM 1298 C C . LYS A 1 169 ? 5.416 10.167 11.729 1.00 96.06 169 LYS A C 1
ATOM 1300 O O . LYS A 1 169 ? 4.889 11.242 11.444 1.00 96.06 169 LYS A O 1
ATOM 1305 N N . ARG A 1 170 ? 6.635 9.824 11.302 1.00 97.50 170 ARG A N 1
ATOM 1306 C CA . ARG A 1 170 ? 7.436 10.661 10.402 1.00 97.50 170 ARG A CA 1
ATOM 1307 C C . ARG A 1 170 ? 6.731 10.854 9.059 1.00 97.50 170 ARG A C 1
ATOM 1309 O O . ARG A 1 170 ? 6.601 11.985 8.612 1.00 97.50 170 ARG A O 1
ATOM 1316 N N . VAL A 1 171 ? 6.255 9.782 8.431 1.00 97.69 171 VAL A N 1
ATOM 1317 C CA . VAL A 1 171 ? 5.607 9.849 7.111 1.00 97.69 171 VAL A CA 1
ATOM 1318 C C . VAL A 1 171 ? 4.266 10.584 7.165 1.00 97.69 171 VAL A C 1
ATOM 1320 O O . VAL A 1 171 ? 3.978 11.345 6.249 1.00 97.69 171 VAL A O 1
ATOM 1323 N N . ILE A 1 172 ? 3.487 10.454 8.246 1.00 96.44 172 ILE A N 1
ATOM 1324 C CA . ILE A 1 172 ? 2.246 11.227 8.447 1.00 96.44 172 ILE A CA 1
ATOM 1325 C C . ILE A 1 172 ? 2.517 12.735 8.395 1.00 96.44 172 ILE A C 1
ATOM 1327 O O . ILE A 1 172 ? 1.751 13.471 7.778 1.00 96.44 172 ILE A O 1
ATOM 1331 N N . ARG A 1 173 ? 3.618 13.207 9.000 1.00 95.06 173 ARG A N 1
ATOM 1332 C CA . ARG A 1 173 ? 4.010 14.622 8.915 1.00 95.06 173 ARG A CA 1
ATOM 1333 C C . ARG A 1 173 ? 4.211 15.046 7.461 1.00 95.06 173 ARG A C 1
ATOM 1335 O O . ARG A 1 173 ? 3.601 16.014 7.026 1.00 95.06 173 ARG A O 1
ATOM 1342 N N . GLY A 1 174 ? 4.994 14.284 6.703 1.00 94.44 174 GLY A N 1
ATOM 1343 C CA . GLY A 1 174 ? 5.216 14.590 5.292 1.00 94.44 174 GLY A CA 1
ATOM 1344 C C . GLY A 1 174 ? 3.950 14.468 4.437 1.00 94.44 174 GLY A C 1
ATOM 1345 O O . GLY A 1 174 ? 3.843 15.147 3.415 1.00 94.44 174 GLY A O 1
ATOM 1346 N N . LEU A 1 175 ? 3.011 13.594 4.815 1.00 94.19 175 LEU A N 1
ATOM 1347 C CA . LEU A 1 175 ? 1.726 13.454 4.136 1.00 94.19 175 LEU A CA 1
ATOM 1348 C C . LEU A 1 175 ? 0.891 14.728 4.321 1.00 94.19 175 LEU A C 1
ATOM 1350 O O . LEU A 1 175 ? 0.372 15.243 3.337 1.00 94.19 17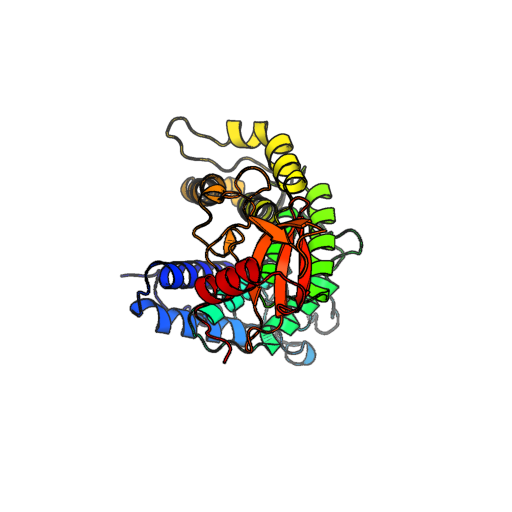5 LEU A O 1
ATOM 1354 N N . ASN A 1 176 ? 0.847 15.294 5.533 1.00 92.88 176 ASN A N 1
ATOM 1355 C CA . ASN A 1 176 ? 0.187 16.582 5.797 1.00 92.88 176 ASN A CA 1
ATOM 1356 C C . ASN A 1 176 ? 0.795 17.731 4.984 1.00 92.88 176 ASN A C 1
ATOM 1358 O O . ASN A 1 176 ? 0.069 18.590 4.494 1.00 92.88 176 ASN A O 1
ATOM 1362 N N . ASP A 1 177 ? 2.110 17.712 4.772 1.00 91.69 177 ASP A N 1
ATOM 1363 C CA . ASP A 1 177 ? 2.784 18.701 3.921 1.00 91.69 177 ASP A CA 1
ATOM 1364 C C . ASP A 1 177 ? 2.451 18.509 2.423 1.00 91.69 177 ASP A C 1
ATOM 1366 O O . ASP A 1 177 ? 2.668 19.403 1.606 1.00 91.69 177 ASP A O 1
ATOM 1370 N N . SER A 1 178 ? 1.889 17.355 2.047 1.00 92.25 178 SER A N 1
ATOM 1371 C CA . SER A 1 178 ? 1.565 16.983 0.664 1.00 92.25 178 SER A CA 1
ATOM 1372 C C . SER A 1 178 ? 0.082 17.129 0.310 1.00 92.25 178 SER A C 1
ATOM 1374 O O . SER A 1 178 ? -0.309 16.718 -0.782 1.00 92.25 178 SER A O 1
ATOM 1376 N N . VAL A 1 179 ? -0.745 17.725 1.181 1.00 93.25 179 VAL A N 1
ATOM 1377 C CA . VAL A 1 179 ? -2.207 17.857 0.976 1.00 93.25 179 VAL A CA 1
ATOM 1378 C C . VAL A 1 179 ? -2.574 18.515 -0.343 1.00 93.25 179 VAL A C 1
ATOM 1380 O O . VAL A 1 179 ? -3.511 18.083 -1.015 1.00 93.25 179 VAL A O 1
ATOM 1383 N N . LEU A 1 180 ? -1.789 19.514 -0.747 1.00 92.06 180 LEU A N 1
ATOM 1384 C CA . LEU A 1 180 ? -2.022 20.232 -1.987 1.00 92.06 180 LEU A CA 1
ATOM 1385 C C . LEU A 1 180 ? -1.692 19.400 -3.225 1.00 92.06 180 LEU A C 1
ATOM 1387 O O . LEU A 1 180 ? -2.260 19.643 -4.283 1.00 92.06 180 LEU A O 1
ATOM 1391 N N . HIS A 1 181 ? -0.829 18.396 -3.080 1.00 90.81 181 HIS A N 1
ATOM 1392 C CA . HIS A 1 181 ? -0.273 17.581 -4.154 1.00 90.81 181 HIS A CA 1
ATOM 1393 C C . HIS A 1 181 ? -0.960 16.218 -4.326 1.00 90.81 181 HIS A C 1
ATOM 1395 O O . HIS A 1 181 ? -0.419 15.343 -5.004 1.00 90.81 181 HIS A O 1
ATOM 1401 N N . LEU A 1 182 ? -2.131 16.010 -3.717 1.00 91.94 182 LEU A N 1
ATOM 1402 C CA . LEU A 1 182 ? -2.816 14.715 -3.722 1.00 91.94 182 LEU A CA 1
ATOM 1403 C C . LEU A 1 182 ? -3.060 14.178 -5.145 1.00 91.94 182 LEU A C 1
ATOM 1405 O O . LEU A 1 182 ? -2.837 12.996 -5.399 1.00 91.94 182 LEU A O 1
ATOM 1409 N N . ASN A 1 183 ? -3.465 15.047 -6.072 1.00 88.25 183 ASN A N 1
ATOM 1410 C CA . ASN A 1 183 ? -3.775 14.711 -7.464 1.00 88.25 183 ASN A CA 1
ATOM 1411 C C . ASN A 1 183 ? -2.632 15.024 -8.455 1.00 88.25 183 ASN A C 1
ATOM 1413 O O . ASN A 1 183 ? -2.864 15.047 -9.659 1.00 88.25 183 ASN A O 1
ATOM 1417 N N . ASP A 1 184 ? -1.408 15.260 -7.974 1.00 89.12 184 ASP A N 1
ATOM 1418 C CA . ASP A 1 184 ? -0.235 15.562 -8.814 1.00 89.12 184 ASP A CA 1
ATOM 1419 C C . ASP A 1 184 ? 0.740 14.376 -8.922 1.00 89.12 184 ASP A C 1
ATOM 1421 O O . ASP A 1 184 ? 1.942 14.554 -9.148 1.00 89.12 184 ASP A O 1
ATOM 1425 N N . ALA A 1 185 ? 0.271 13.157 -8.652 1.00 87.81 185 ALA A N 1
ATOM 1426 C CA . ALA A 1 185 ? 1.139 11.990 -8.706 1.00 87.81 185 ALA A CA 1
ATOM 1427 C C . ALA A 1 185 ? 1.665 11.766 -10.133 1.00 87.81 185 ALA A C 1
ATOM 1429 O O . ALA A 1 185 ? 0.944 11.917 -11.116 1.00 87.81 185 ALA A O 1
ATOM 1430 N N . HIS A 1 186 ? 2.947 11.409 -10.224 1.00 88.81 186 HIS A N 1
ATOM 1431 C CA . HIS A 1 186 ? 3.600 11.170 -11.504 1.00 88.81 186 HIS A CA 1
ATOM 1432 C C . HIS A 1 186 ? 3.063 9.922 -12.194 1.00 88.81 186 HIS A C 1
ATOM 1434 O O . HIS A 1 186 ? 2.821 8.910 -11.534 1.00 88.81 186 HIS A O 1
ATOM 1440 N N . ALA A 1 187 ? 2.965 9.999 -13.523 1.00 84.69 187 ALA A N 1
ATOM 1441 C CA . ALA A 1 187 ? 2.435 8.993 -14.441 1.00 84.69 187 ALA A CA 1
ATOM 1442 C C . ALA A 1 187 ? 0.934 8.704 -14.291 1.00 84.69 187 ALA A C 1
ATOM 1444 O O . ALA A 1 187 ? 0.269 8.557 -15.317 1.00 84.69 187 ALA A O 1
ATOM 1445 N N . ASP A 1 188 ? 0.423 8.645 -13.062 1.00 86.38 188 ASP A N 1
ATOM 1446 C CA . ASP A 1 188 ? -0.984 8.410 -12.765 1.00 86.38 188 ASP A CA 1
ATOM 1447 C C . ASP A 1 188 ? -1.432 9.118 -11.474 1.00 86.38 188 ASP A C 1
ATOM 1449 O O . ASP A 1 188 ? -1.142 8.680 -10.353 1.00 86.38 188 ASP A O 1
ATOM 1453 N N . SER A 1 189 ? -2.186 10.206 -11.640 1.00 87.31 189 SER A N 1
ATOM 1454 C CA . SER A 1 189 ? -2.778 10.984 -10.544 1.00 87.31 189 SER A CA 1
ATOM 1455 C C . SER A 1 189 ? -3.734 10.181 -9.652 1.00 87.31 189 SER A C 1
ATOM 1457 O O . SER A 1 189 ? -3.847 10.482 -8.457 1.00 87.31 189 SER A O 1
ATOM 1459 N N . VAL A 1 190 ? -4.370 9.121 -10.168 1.00 90.19 190 VAL A N 1
ATOM 1460 C CA . VAL A 1 190 ? -5.304 8.279 -9.400 1.00 90.19 190 VAL A CA 1
ATOM 1461 C C . VAL A 1 190 ? -4.577 7.527 -8.281 1.00 90.19 190 VAL A C 1
ATOM 1463 O O . VAL A 1 190 ? -5.136 7.359 -7.194 1.00 90.19 190 VAL A O 1
ATOM 1466 N N . LEU A 1 191 ? -3.302 7.163 -8.474 1.00 90.00 191 LEU A N 1
ATOM 1467 C CA . LEU A 1 191 ? -2.474 6.547 -7.429 1.00 90.00 191 LEU A CA 1
ATOM 1468 C C . LEU A 1 191 ? -2.290 7.470 -6.222 1.00 90.00 191 LEU A C 1
ATOM 1470 O O . LEU A 1 191 ? -2.314 7.008 -5.080 1.00 90.00 191 LEU A O 1
ATOM 1474 N N . GLY A 1 192 ? -2.105 8.768 -6.478 1.00 92.31 192 GLY A N 1
ATOM 1475 C CA . GLY A 1 192 ? -1.982 9.791 -5.444 1.00 92.31 192 GLY A CA 1
ATOM 1476 C C . GLY A 1 192 ? -3.239 9.870 -4.589 1.00 92.31 192 GLY A C 1
ATOM 1477 O O . GLY A 1 192 ? -3.165 9.714 -3.369 1.00 92.31 192 GLY A O 1
ATOM 1478 N N . VAL A 1 193 ? -4.390 10.013 -5.250 1.00 93.88 193 VAL A N 1
ATOM 1479 C CA . VAL A 1 193 ? -5.711 10.088 -4.611 1.00 93.88 193 VAL A CA 1
ATOM 1480 C C . VAL A 1 193 ? -6.017 8.821 -3.819 1.00 93.88 193 VAL A C 1
ATOM 1482 O O . VAL A 1 193 ? -6.357 8.905 -2.641 1.00 93.88 193 VAL A O 1
ATOM 1485 N N . CYS A 1 194 ? -5.859 7.650 -4.439 1.00 94.81 194 CYS A N 1
ATOM 1486 C CA . CYS A 1 194 ? -6.159 6.368 -3.813 1.00 94.81 194 CYS A CA 1
ATOM 1487 C C . CYS A 1 194 ? -5.325 6.176 -2.549 1.00 94.81 194 CYS A C 1
ATOM 1489 O O . CYS A 1 194 ? -5.843 6.113 -1.435 1.00 94.81 194 CYS A O 1
ATOM 1491 N N . TRP A 1 195 ? -4.009 6.106 -2.712 1.00 96.19 195 TRP A N 1
ATOM 1492 C CA . TRP A 1 195 ? -3.143 5.680 -1.628 1.00 96.19 195 TRP A CA 1
ATOM 1493 C C . TRP A 1 195 ? -2.903 6.769 -0.596 1.00 96.19 195 TRP A C 1
ATOM 1495 O O . TRP A 1 195 ? -2.787 6.445 0.582 1.00 96.19 195 TRP A O 1
ATOM 1505 N N . GLY A 1 196 ? -2.898 8.043 -0.997 1.00 96.19 196 GLY A N 1
ATOM 1506 C CA . GLY A 1 196 ? -2.793 9.166 -0.069 1.00 96.19 196 GLY A CA 1
ATOM 1507 C C . GLY A 1 196 ? -3.958 9.200 0.922 1.00 96.19 196 GLY A C 1
ATOM 1508 O O . GLY A 1 196 ? -3.728 9.293 2.128 1.00 96.19 196 GLY A O 1
ATOM 1509 N N . LEU A 1 197 ? -5.198 9.047 0.440 1.00 95.88 197 LEU A N 1
ATOM 1510 C CA . LEU A 1 197 ? -6.390 9.047 1.297 1.00 95.88 197 LEU A CA 1
ATOM 1511 C C . LEU A 1 197 ? -6.503 7.778 2.142 1.00 95.88 197 LEU A C 1
ATOM 1513 O O . LEU A 1 197 ? -6.764 7.871 3.343 1.00 95.88 197 LEU A O 1
ATOM 1517 N N . LEU A 1 198 ? -6.258 6.605 1.549 1.00 95.50 198 LEU A N 1
ATOM 1518 C CA . LEU A 1 198 ? -6.267 5.348 2.299 1.00 95.50 198 LEU A CA 1
ATOM 1519 C C . LEU A 1 198 ? -5.195 5.341 3.383 1.00 95.50 198 LEU A C 1
ATOM 1521 O O . LEU A 1 198 ? -5.488 4.952 4.507 1.00 95.50 198 LEU A O 1
ATOM 1525 N N . GLY A 1 199 ? -3.989 5.831 3.089 1.00 95.19 199 GLY A N 1
ATOM 1526 C CA . GLY A 1 199 ? -2.917 5.940 4.072 1.00 95.19 199 GLY A CA 1
ATOM 1527 C C . GLY A 1 199 ? -3.226 6.949 5.173 1.00 95.19 199 GLY A C 1
ATOM 1528 O O . GLY A 1 199 ? -3.001 6.652 6.345 1.00 95.19 199 GLY A O 1
ATOM 1529 N N . ALA A 1 200 ? -3.810 8.105 4.835 1.00 94.44 200 ALA A N 1
ATOM 1530 C CA . ALA A 1 200 ? -4.276 9.064 5.835 1.00 94.44 200 ALA A CA 1
ATOM 1531 C C . ALA A 1 200 ? -5.317 8.429 6.772 1.00 94.44 200 ALA A C 1
ATOM 1533 O O . ALA A 1 200 ? -5.197 8.550 7.991 1.00 94.44 200 ALA A O 1
ATOM 1534 N N . ASN A 1 201 ? -6.294 7.697 6.228 1.00 93.06 201 ASN A N 1
ATOM 1535 C CA . ASN A 1 201 ? -7.291 6.993 7.032 1.00 93.06 201 ASN A CA 1
ATOM 1536 C C . ASN A 1 201 ? -6.676 5.865 7.873 1.00 93.06 201 ASN A C 1
ATOM 1538 O O . ASN A 1 201 ? -6.927 5.803 9.076 1.00 93.06 201 ASN A O 1
ATOM 1542 N N . ALA A 1 202 ? -5.865 5.007 7.254 1.00 90.81 202 ALA A N 1
ATOM 1543 C CA . ALA A 1 202 ? -5.229 3.870 7.907 1.00 90.81 202 ALA A CA 1
ATOM 1544 C C . ALA A 1 202 ? -4.360 4.331 9.085 1.00 90.81 202 ALA A C 1
ATOM 1546 O O . ALA A 1 202 ? -4.414 3.738 10.155 1.00 90.81 202 ALA A O 1
ATOM 1547 N N . SER A 1 203 ? -3.658 5.459 8.944 1.00 89.62 203 SER A N 1
ATOM 1548 C CA . SER A 1 203 ? -2.793 6.010 9.994 1.00 89.62 203 SER A CA 1
ATOM 1549 C C . SER A 1 203 ? -3.480 6.282 11.342 1.00 89.62 203 SER A C 1
ATOM 1551 O O . SER A 1 203 ? -2.795 6.526 12.336 1.00 89.62 203 SER A O 1
ATOM 1553 N N . GLY A 1 204 ? -4.817 6.336 11.379 1.00 87.00 204 GLY A N 1
ATOM 1554 C CA . GLY A 1 204 ? -5.589 6.729 12.558 1.00 87.00 204 GLY A CA 1
ATOM 1555 C C . GLY A 1 204 ? -5.464 8.216 12.915 1.00 87.00 204 GLY A C 1
ATOM 1556 O O . GLY A 1 204 ? -6.086 8.672 13.874 1.00 87.00 204 GLY A O 1
ATOM 1557 N N . ASN A 1 205 ? -4.694 9.000 12.152 1.00 88.75 205 ASN A N 1
ATOM 1558 C CA . ASN A 1 205 ? -4.547 10.430 12.369 1.00 88.75 205 ASN A CA 1
ATOM 1559 C C . ASN A 1 205 ? -5.712 11.186 11.720 1.00 88.75 205 ASN A C 1
ATOM 1561 O O . ASN A 1 205 ? -5.700 11.507 10.531 1.00 88.75 205 ASN A O 1
ATOM 1565 N N . GLU A 1 206 ? -6.725 11.497 12.528 1.00 88.06 206 GLU A N 1
ATOM 1566 C CA . GLU A 1 206 ? -7.915 12.215 12.070 1.00 88.06 206 GLU A CA 1
ATOM 1567 C C . GLU A 1 206 ? -7.583 13.571 11.449 1.00 88.06 206 GLU A C 1
ATOM 1569 O O . GLU A 1 206 ? -8.169 13.924 10.429 1.00 88.06 206 GLU A O 1
ATOM 1574 N N . LYS A 1 207 ? -6.607 14.299 12.003 1.00 87.69 207 LYS A N 1
ATOM 1575 C CA . LYS A 1 207 ? -6.186 15.578 11.432 1.00 87.69 207 LYS A CA 1
ATOM 1576 C C . LYS A 1 207 ? -5.636 15.390 10.017 1.00 87.69 207 LYS A C 1
ATOM 1578 O O . LYS A 1 207 ? -6.047 16.120 9.128 1.00 87.69 207 LYS A O 1
ATOM 1583 N N . ALA A 1 208 ? -4.777 14.397 9.796 1.00 89.69 208 ALA A N 1
ATOM 1584 C CA . ALA A 1 208 ? -4.206 14.130 8.476 1.00 89.69 208 ALA A CA 1
ATOM 1585 C C . ALA A 1 208 ? -5.279 13.794 7.432 1.00 89.69 208 ALA A C 1
ATOM 1587 O O . ALA A 1 208 ? -5.267 14.319 6.319 1.00 89.69 208 ALA A O 1
ATOM 1588 N N . LEU A 1 209 ? -6.253 12.958 7.810 1.00 92.62 209 LEU A N 1
ATOM 1589 C CA . LEU A 1 209 ? -7.384 12.634 6.944 1.00 92.62 209 LEU A CA 1
ATOM 1590 C C . LEU A 1 209 ? -8.258 13.864 6.661 1.00 92.62 209 LEU A C 1
ATOM 1592 O O . LEU A 1 209 ? -8.667 14.068 5.519 1.00 92.62 209 LEU A O 1
ATOM 1596 N N . ARG A 1 210 ? -8.543 14.684 7.680 1.00 93.19 210 ARG A N 1
ATOM 1597 C CA . ARG A 1 210 ? -9.320 15.920 7.521 1.00 93.19 210 ARG A CA 1
ATOM 1598 C C . ARG A 1 210 ? -8.605 16.927 6.637 1.00 93.19 210 ARG A C 1
ATOM 1600 O O . ARG A 1 210 ? -9.220 17.391 5.690 1.00 93.19 210 ARG A O 1
ATOM 1607 N N . ASP A 1 211 ? -7.325 17.195 6.878 1.00 93.62 211 ASP A N 1
ATOM 1608 C CA . ASP A 1 211 ? -6.539 18.133 6.074 1.00 93.62 211 ASP A CA 1
ATOM 1609 C C . ASP A 1 211 ? -6.550 17.719 4.589 1.00 93.62 211 ASP A C 1
ATOM 1611 O O . ASP A 1 211 ? -6.818 18.545 3.717 1.00 93.62 211 ASP A O 1
ATOM 1615 N N . MET A 1 212 ? -6.349 16.425 4.299 1.00 93.56 212 MET A N 1
ATOM 1616 C CA . MET A 1 212 ? -6.431 15.878 2.939 1.00 93.56 212 MET A CA 1
ATOM 1617 C C . MET A 1 212 ? -7.816 16.057 2.312 1.00 93.56 212 MET A C 1
ATOM 1619 O O . MET A 1 212 ? -7.927 16.547 1.186 1.00 93.56 212 MET A O 1
ATOM 1623 N N . MET A 1 213 ? -8.871 15.649 3.020 1.00 93.81 213 MET A N 1
ATOM 1624 C CA . MET A 1 213 ? -10.236 15.657 2.487 1.00 93.81 213 MET A CA 1
ATOM 1625 C C . MET A 1 213 ? -10.790 17.077 2.327 1.00 93.81 213 MET A C 1
ATOM 1627 O O . MET A 1 213 ? -11.438 17.376 1.326 1.00 93.81 213 MET A O 1
ATOM 1631 N N . ASP A 1 214 ? -10.525 17.954 3.295 1.00 95.50 214 ASP A N 1
ATOM 1632 C CA . ASP A 1 214 ? -11.045 19.319 3.326 1.00 95.50 214 ASP A CA 1
ATOM 1633 C C . ASP A 1 214 ? -10.349 20.203 2.292 1.00 95.50 214 ASP A C 1
ATOM 1635 O O . ASP A 1 214 ? -11.032 20.921 1.560 1.00 95.50 214 ASP A O 1
ATOM 1639 N N . TYR A 1 215 ? -9.021 20.095 2.156 1.00 95.56 215 TYR A N 1
ATOM 1640 C CA . TYR A 1 215 ? -8.287 20.819 1.118 1.00 95.56 215 TYR A CA 1
ATOM 1641 C C . TYR A 1 215 ? -8.758 20.415 -0.287 1.00 95.56 215 TYR A C 1
ATOM 1643 O O . TYR A 1 215 ? -8.996 21.263 -1.145 1.00 95.56 215 TYR A O 1
ATOM 1651 N N . ASN A 1 216 ? -8.960 19.113 -0.517 1.00 94.38 216 ASN A N 1
ATOM 1652 C CA . ASN A 1 216 ? -9.310 18.571 -1.832 1.00 94.38 216 ASN A CA 1
ATOM 1653 C C . ASN A 1 216 ? -10.829 18.496 -2.089 1.00 94.38 216 ASN A C 1
ATOM 1655 O O . ASN A 1 216 ? -11.261 17.959 -3.110 1.00 94.38 216 ASN A O 1
ATOM 1659 N N . LYS A 1 217 ? -11.668 19.071 -1.216 1.00 94.75 217 LYS A N 1
ATOM 1660 C CA . LYS A 1 217 ? -13.137 18.999 -1.320 1.00 94.75 217 LYS A CA 1
ATOM 1661 C C . LYS A 1 217 ? -13.676 19.493 -2.663 1.00 94.75 217 LYS A C 1
ATOM 1663 O O . LYS A 1 217 ? -14.565 18.867 -3.240 1.00 94.75 217 LYS A O 1
ATOM 1668 N N . ALA A 1 218 ? -13.143 20.606 -3.167 1.00 93.75 218 ALA A N 1
ATOM 1669 C CA . ALA A 1 218 ? -13.535 21.142 -4.469 1.00 93.75 218 ALA A CA 1
ATOM 1670 C C . ALA A 1 218 ? -13.201 20.160 -5.602 1.00 93.75 218 ALA A C 1
ATOM 1672 O O . ALA A 1 218 ? -14.040 19.911 -6.465 1.00 93.75 218 ALA A O 1
ATOM 1673 N N . TRP A 1 219 ? -12.016 19.546 -5.550 1.00 93.31 219 TRP A N 1
ATOM 1674 C CA . TRP A 1 219 ? -11.581 18.547 -6.522 1.00 93.31 219 TRP A CA 1
ATOM 1675 C C . TRP A 1 219 ? -12.519 17.333 -6.541 1.00 93.31 219 TRP A C 1
ATOM 1677 O O . TRP A 1 219 ? -12.988 16.952 -7.610 1.00 93.31 219 TRP A O 1
ATOM 1687 N N . PHE A 1 220 ? -12.893 16.783 -5.376 1.00 93.25 220 PHE A N 1
ATOM 1688 C CA . PHE A 1 220 ? -13.823 15.643 -5.310 1.00 93.25 220 PHE A CA 1
ATOM 1689 C C . PHE A 1 220 ? -15.202 15.964 -5.885 1.00 93.25 220 PHE A C 1
ATOM 1691 O O . PHE A 1 220 ? -15.792 15.133 -6.575 1.00 93.25 220 PHE A O 1
ATOM 1698 N N . ASN A 1 221 ? -15.716 17.167 -5.616 1.00 94.19 221 ASN A N 1
ATOM 1699 C CA . ASN A 1 221 ? -17.010 17.593 -6.140 1.00 94.19 221 ASN A CA 1
ATOM 1700 C C . ASN A 1 221 ? -16.986 17.758 -7.662 1.00 94.19 221 ASN A C 1
ATOM 1702 O O . ASN A 1 221 ? -17.950 17.382 -8.318 1.00 94.19 221 ASN A O 1
ATOM 1706 N N . MET A 1 222 ? -15.890 18.277 -8.222 1.00 94.56 222 MET A N 1
ATOM 1707 C CA . MET A 1 222 ? -15.725 18.405 -9.674 1.00 94.56 222 MET A CA 1
ATOM 1708 C C . MET A 1 222 ? -15.492 17.056 -10.362 1.00 94.56 222 MET A C 1
ATOM 1710 O O . MET A 1 222 ? -15.922 16.866 -11.494 1.00 94.56 222 MET A O 1
ATOM 1714 N N . ALA A 1 223 ? -14.823 16.115 -9.692 1.00 93.81 223 ALA A N 1
ATOM 1715 C CA . ALA A 1 223 ? -14.548 14.793 -10.247 1.00 93.81 223 ALA A CA 1
ATOM 1716 C C . ALA A 1 223 ? -15.813 13.923 -10.333 1.00 93.81 223 ALA A C 1
ATOM 1718 O O . ALA A 1 223 ? -15.851 12.965 -11.106 1.00 93.81 223 ALA A O 1
ATOM 1719 N N . ARG A 1 224 ? -16.845 14.225 -9.536 1.00 95.25 224 ARG A N 1
ATOM 1720 C CA . ARG A 1 224 ? -18.091 13.457 -9.479 1.00 95.25 224 ARG A CA 1
ATOM 1721 C C . ARG A 1 224 ? -18.982 13.740 -10.690 1.00 95.25 224 ARG A C 1
ATOM 1723 O O . ARG A 1 224 ? -19.329 14.878 -10.986 1.00 95.25 224 ARG A O 1
ATOM 1730 N N . CYS A 1 225 ? -19.422 12.674 -11.344 1.00 94.19 225 CYS A N 1
ATOM 1731 C CA . CYS A 1 225 ? -20.372 12.708 -12.449 1.00 94.19 225 CYS A CA 1
ATOM 1732 C C . CYS A 1 225 ? -21.827 12.603 -11.950 1.00 94.19 225 CYS A C 1
ATOM 1734 O O . CYS A 1 225 ? -22.096 12.119 -10.847 1.00 94.19 225 CYS A O 1
ATOM 1736 N N . HIS A 1 226 ? -22.783 13.018 -12.788 1.00 94.25 226 HIS A N 1
ATOM 1737 C CA . HIS A 1 226 ? -24.225 12.975 -12.488 1.00 94.25 226 HIS A CA 1
ATOM 1738 C C . HIS A 1 226 ? -24.758 11.560 -12.190 1.00 94.25 226 HIS A C 1
ATOM 1740 O O . HIS A 1 226 ? -25.702 11.409 -11.422 1.00 94.25 226 HIS A O 1
ATOM 1746 N N . ASP A 1 227 ? -24.130 10.530 -12.757 1.00 94.44 227 ASP A N 1
ATOM 1747 C CA . ASP A 1 227 ? -24.454 9.112 -12.551 1.00 94.44 227 ASP A CA 1
ATOM 1748 C C . ASP A 1 227 ? -23.805 8.511 -11.287 1.00 94.44 227 ASP A C 1
ATOM 1750 O O . ASP A 1 227 ? -23.893 7.310 -11.046 1.00 94.44 227 ASP A O 1
ATOM 1754 N N . GLY A 1 228 ? -23.134 9.333 -10.474 1.00 91.75 228 GLY A N 1
ATOM 1755 C CA . GLY A 1 228 ? -22.452 8.909 -9.250 1.00 91.75 228 GLY A CA 1
ATOM 1756 C C . GLY A 1 228 ? -21.053 8.323 -9.454 1.00 91.75 228 GLY A C 1
ATOM 1757 O O . GLY A 1 228 ? -20.368 8.065 -8.466 1.00 91.75 228 GLY A O 1
ATOM 1758 N N . SER A 1 229 ? -20.603 8.148 -10.697 1.00 94.88 229 SER A N 1
ATOM 1759 C CA . SER A 1 229 ? -19.220 7.761 -10.997 1.00 94.88 229 SER A CA 1
ATOM 1760 C C . SER A 1 229 ? -18.254 8.950 -10.878 1.00 94.88 229 SER A C 1
ATOM 1762 O O . SER A 1 229 ? -18.662 10.077 -10.586 1.00 94.88 229 SER A O 1
ATOM 1764 N N . PHE A 1 230 ? -16.964 8.708 -11.110 1.00 94.50 230 PHE A N 1
ATOM 1765 C CA . PHE A 1 230 ? -15.914 9.720 -11.031 1.00 94.50 230 PHE A CA 1
ATOM 1766 C C . PHE A 1 230 ? -15.035 9.733 -12.286 1.00 94.50 230 PHE A C 1
ATOM 1768 O O . PHE A 1 230 ? -14.801 8.697 -12.912 1.00 94.50 230 PHE A O 1
ATOM 1775 N N . VAL A 1 231 ? -14.519 10.911 -12.636 1.00 92.44 231 VAL A N 1
ATOM 1776 C CA . VAL A 1 231 ? -13.576 11.120 -13.742 1.00 92.44 231 VAL A CA 1
ATOM 1777 C C . VAL A 1 231 ? -12.283 11.746 -13.227 1.00 92.44 231 VAL A C 1
ATOM 1779 O O . VAL A 1 231 ? -12.318 12.650 -12.391 1.00 92.44 231 VAL A O 1
ATOM 1782 N N . ALA A 1 232 ? -11.139 11.242 -13.698 1.00 89.81 232 ALA A N 1
ATOM 1783 C CA . ALA A 1 232 ? -9.849 11.850 -13.394 1.00 89.81 232 ALA A CA 1
ATOM 1784 C C . ALA A 1 232 ? -9.842 13.307 -13.873 1.00 89.81 232 ALA A C 1
ATOM 1786 O O . ALA A 1 232 ? -10.335 13.613 -14.957 1.00 89.81 232 ALA A O 1
ATOM 1787 N N . LEU A 1 233 ? -9.293 14.198 -13.055 1.00 89.19 233 LEU A N 1
ATOM 1788 C CA . LEU A 1 233 ? -9.143 15.617 -13.365 1.00 89.19 233 LEU A CA 1
ATOM 1789 C C . LEU A 1 233 ? -7.662 15.930 -13.598 1.00 89.19 233 LEU A C 1
ATOM 1791 O O . LEU A 1 233 ? -6.813 15.236 -13.033 1.00 89.19 233 LEU A O 1
ATOM 1795 N N . PRO A 1 234 ? -7.331 16.970 -14.382 1.00 86.50 234 PRO A N 1
ATOM 1796 C CA . PRO A 1 234 ? -5.939 17.297 -14.652 1.00 86.50 234 PRO A CA 1
ATOM 1797 C C . PRO A 1 234 ? -5.203 17.676 -13.357 1.00 86.50 234 PRO A C 1
ATOM 1799 O O . PRO A 1 234 ? -5.714 18.436 -12.530 1.00 86.50 234 PRO A O 1
ATOM 1802 N N . GLY A 1 235 ? -3.997 17.135 -13.187 1.00 84.62 235 GLY A N 1
ATOM 1803 C CA . GLY A 1 235 ? -3.052 17.511 -12.133 1.00 84.62 235 GLY A CA 1
ATOM 1804 C C . GLY A 1 235 ? -2.008 18.523 -12.610 1.00 84.62 235 GLY A C 1
ATOM 1805 O O . GLY A 1 235 ? -2.000 18.947 -13.766 1.00 84.62 235 GLY A O 1
ATOM 1806 N N . ARG A 1 236 ? -1.091 18.912 -11.717 1.00 86.81 236 ARG A N 1
ATOM 1807 C CA . ARG A 1 236 ? 0.039 19.805 -12.046 1.00 86.81 236 ARG A CA 1
ATOM 1808 C C . ARG A 1 236 ? 1.265 19.071 -12.580 1.00 86.81 236 ARG A C 1
ATOM 1810 O O . ARG A 1 236 ? 2.167 19.722 -13.113 1.00 86.81 236 ARG A O 1
ATOM 1817 N N . ASP A 1 237 ? 1.324 17.745 -12.451 1.00 84.50 237 ASP A N 1
ATOM 1818 C CA . ASP A 1 237 ? 2.422 16.973 -13.028 1.00 84.50 237 ASP A CA 1
ATOM 1819 C C . ASP A 1 237 ? 2.273 16.878 -14.547 1.00 84.50 237 ASP A C 1
ATOM 1821 O O . ASP A 1 237 ? 1.374 16.226 -15.068 1.00 84.50 237 ASP A O 1
ATOM 1825 N N . ARG A 1 238 ? 3.202 17.502 -15.278 1.00 76.50 238 ARG A N 1
ATOM 1826 C CA . ARG A 1 238 ? 3.224 17.450 -16.750 1.00 76.50 238 ARG A CA 1
ATOM 1827 C C . ARG A 1 238 ? 3.545 16.054 -17.295 1.00 76.50 238 ARG A C 1
ATOM 1829 O O . ARG A 1 238 ? 3.385 15.823 -18.489 1.00 76.50 238 ARG A O 1
ATOM 1836 N N . GLY A 1 239 ? 4.042 15.159 -16.440 1.00 76.38 239 GLY A N 1
ATOM 1837 C CA . GLY A 1 239 ? 4.293 13.757 -16.751 1.00 76.38 239 GLY A CA 1
ATOM 1838 C C . GLY A 1 239 ? 3.111 12.832 -16.455 1.00 76.38 239 GLY A C 1
ATOM 1839 O O . GLY A 1 239 ? 3.237 11.634 -16.716 1.00 76.38 239 GLY A O 1
ATOM 1840 N N . ASP A 1 240 ? 1.991 13.343 -15.929 1.00 78.50 240 ASP A N 1
ATOM 1841 C CA . ASP A 1 240 ? 0.792 12.545 -15.688 1.00 78.50 240 ASP A CA 1
ATOM 1842 C C . ASP A 1 240 ? 0.152 12.155 -17.024 1.00 78.50 240 ASP A C 1
ATOM 1844 O O . ASP A 1 240 ? -0.378 12.986 -17.767 1.00 78.50 240 ASP A O 1
ATOM 1848 N N . LYS A 1 241 ? 0.210 10.861 -17.337 1.00 73.94 241 LYS A N 1
ATOM 1849 C CA . LYS A 1 241 ? -0.503 10.277 -18.476 1.00 73.94 241 LYS A CA 1
ATOM 1850 C C . LYS A 1 241 ? -1.868 9.740 -18.049 1.00 73.94 241 LYS A C 1
ATOM 1852 O O . LYS A 1 241 ? -2.712 9.495 -18.912 1.00 73.94 241 LYS A O 1
ATOM 1857 N N . GLY A 1 242 ? -2.098 9.578 -16.747 1.00 72.69 242 GLY A N 1
ATOM 1858 C CA . GLY A 1 242 ? -3.300 9.022 -16.148 1.00 72.69 242 GLY A CA 1
ATOM 1859 C C . GLY A 1 242 ? -4.540 9.843 -16.461 1.00 72.69 242 GLY A C 1
ATOM 1860 O O . GLY A 1 242 ? -5.545 9.248 -16.828 1.00 72.69 242 GLY A O 1
ATOM 1861 N N . TYR A 1 243 ? -4.479 11.177 -16.435 1.00 75.00 243 TYR A N 1
ATOM 1862 C CA . TYR A 1 243 ? -5.634 12.013 -16.794 1.00 75.00 243 TYR A CA 1
ATOM 1863 C C . TYR A 1 243 ? -6.191 11.709 -18.198 1.00 75.00 243 TYR A C 1
ATOM 1865 O O . TYR A 1 243 ? -7.401 11.582 -18.370 1.00 75.00 243 TYR A O 1
ATOM 1873 N N . TYR A 1 244 ? -5.316 11.540 -19.195 1.00 68.81 244 TYR A N 1
ATOM 1874 C CA . TYR A 1 244 ? -5.728 11.318 -20.587 1.00 68.81 244 TYR A CA 1
ATOM 1875 C C . TYR A 1 244 ? -6.027 9.854 -20.925 1.00 68.81 244 TYR A C 1
ATOM 1877 O O . TYR A 1 244 ? -6.682 9.583 -21.928 1.00 68.81 244 TYR A O 1
ATOM 1885 N N . THR A 1 245 ? -5.516 8.907 -20.134 1.00 78.00 245 THR A N 1
ATOM 1886 C CA . THR A 1 245 ? -5.573 7.468 -20.456 1.00 78.00 245 THR A CA 1
ATOM 1887 C C . THR A 1 245 ? -6.411 6.649 -19.477 1.00 78.00 245 THR A C 1
ATOM 1889 O O . THR A 1 245 ? -6.826 5.539 -19.812 1.00 78.00 245 THR A O 1
ATOM 1892 N N . SER A 1 246 ? -6.708 7.177 -18.287 1.00 79.62 246 SER A N 1
ATOM 1893 C CA . SER A 1 246 ? -7.532 6.484 -17.301 1.00 79.62 246 SER A CA 1
ATOM 1894 C C . SER A 1 246 ? -8.986 6.450 -17.738 1.00 79.62 246 SER A C 1
ATOM 1896 O O . SER A 1 246 ? -9.632 7.476 -17.948 1.00 79.62 246 SER A O 1
ATOM 1898 N N . SER A 1 247 ? -9.542 5.243 -17.798 1.00 85.12 247 SER A N 1
ATOM 1899 C CA . SER A 1 247 ? -10.986 5.074 -17.932 1.00 85.12 247 SER A CA 1
ATOM 1900 C C . SER A 1 247 ? -11.724 5.663 -16.720 1.00 85.12 247 SER A C 1
ATOM 1902 O O . SER A 1 247 ? -11.186 5.704 -15.609 1.00 85.12 247 SER A O 1
ATOM 1904 N N . ARG A 1 248 ? -13.005 6.026 -16.891 1.00 87.50 248 ARG A N 1
ATOM 1905 C CA . ARG A 1 248 ? -13.886 6.425 -15.770 1.00 87.50 248 ARG A CA 1
ATOM 1906 C C . ARG A 1 248 ? -13.924 5.374 -14.656 1.00 87.50 248 ARG A C 1
ATOM 1908 O O . ARG A 1 248 ? -14.048 5.723 -13.484 1.00 87.50 248 ARG A O 1
ATOM 1915 N N . LEU A 1 249 ? -13.779 4.091 -15.002 1.00 90.00 249 LEU A N 1
ATOM 1916 C CA . LEU A 1 249 ? -13.761 2.995 -14.030 1.00 90.00 249 LEU A CA 1
ATOM 1917 C C . LEU A 1 249 ? -12.593 3.104 -13.050 1.00 90.00 249 LEU A C 1
ATOM 1919 O O . LEU A 1 249 ? -12.742 2.684 -11.907 1.00 90.00 249 LEU A O 1
ATOM 1923 N N . HIS A 1 250 ? -11.465 3.687 -13.464 1.00 89.81 250 HIS A N 1
ATOM 1924 C CA . HIS A 1 250 ? -10.273 3.759 -12.630 1.00 89.81 250 HIS A CA 1
ATOM 1925 C C . HIS A 1 250 ? -10.513 4.625 -11.388 1.00 89.81 250 HIS A C 1
ATOM 1927 O O . HIS A 1 250 ? -10.500 4.112 -10.268 1.00 89.81 250 HIS A O 1
ATOM 1933 N N . LEU A 1 251 ? -10.844 5.910 -11.577 1.00 92.56 251 LEU A N 1
ATOM 1934 C CA . LEU A 1 251 ? -11.137 6.787 -10.443 1.00 92.56 251 LEU A CA 1
ATOM 1935 C C . LEU A 1 251 ? -12.434 6.384 -9.733 1.00 92.56 251 LEU A C 1
ATOM 1937 O O . LEU A 1 251 ? -12.514 6.493 -8.514 1.00 92.56 251 LEU A O 1
ATOM 1941 N N . THR A 1 252 ? -13.437 5.878 -10.457 1.00 95.25 252 THR A N 1
ATOM 1942 C CA . THR A 1 252 ? -14.672 5.387 -9.823 1.00 95.25 252 THR A CA 1
ATOM 1943 C C . THR A 1 252 ? -14.383 4.248 -8.846 1.00 95.25 252 THR A C 1
ATOM 1945 O O . THR A 1 252 ? -14.863 4.284 -7.716 1.00 95.25 252 THR A O 1
ATOM 1948 N N . GLY A 1 253 ? -13.559 3.272 -9.237 1.00 93.62 253 GLY A N 1
ATOM 1949 C CA . GLY A 1 253 ? -13.126 2.185 -8.359 1.00 93.62 253 GLY A CA 1
ATOM 1950 C C . GLY A 1 253 ? -12.324 2.693 -7.159 1.00 93.62 253 GLY A C 1
ATOM 1951 O O . GLY A 1 253 ? -12.598 2.302 -6.025 1.00 93.62 253 GLY A O 1
ATOM 1952 N N . THR A 1 254 ? -11.400 3.632 -7.381 1.00 93.62 254 THR A N 1
ATOM 1953 C CA . THR A 1 254 ? -10.659 4.301 -6.301 1.00 93.62 254 THR A CA 1
ATOM 1954 C C . THR A 1 254 ? -11.585 4.998 -5.310 1.00 93.62 254 THR A C 1
ATOM 1956 O O . THR A 1 254 ? -11.450 4.808 -4.104 1.00 93.62 254 THR A O 1
ATOM 1959 N N . MET A 1 255 ? -12.547 5.783 -5.791 1.00 95.00 255 MET A N 1
ATOM 1960 C CA . MET A 1 255 ? -13.467 6.507 -4.919 1.00 95.00 255 MET A CA 1
ATOM 1961 C C . MET A 1 255 ? -14.449 5.571 -4.221 1.00 95.00 255 MET A C 1
ATOM 1963 O O . MET A 1 255 ? -14.805 5.836 -3.079 1.00 95.00 255 MET A O 1
ATOM 1967 N N . ALA A 1 256 ? -14.830 4.447 -4.832 1.00 93.62 256 ALA A N 1
ATOM 1968 C CA . ALA A 1 256 ? -15.584 3.407 -4.137 1.00 93.62 256 ALA A CA 1
ATOM 1969 C C . ALA A 1 256 ? -14.791 2.840 -2.945 1.00 93.62 256 ALA A C 1
ATOM 1971 O O . ALA A 1 256 ? -15.354 2.657 -1.868 1.00 93.62 256 ALA A O 1
ATOM 1972 N N . LEU A 1 257 ? -13.480 2.627 -3.104 1.00 92.62 257 LEU A N 1
ATOM 1973 C CA . LEU A 1 257 ? -12.603 2.168 -2.025 1.00 92.62 257 LEU A CA 1
ATOM 1974 C C . LEU A 1 257 ? -12.451 3.234 -0.921 1.00 92.62 257 LEU A C 1
ATOM 1976 O O . LEU A 1 257 ? -12.695 2.953 0.252 1.00 92.62 257 LEU A O 1
ATOM 1980 N N . VAL A 1 258 ? -12.150 4.479 -1.305 1.00 93.19 258 VAL A N 1
ATOM 1981 C CA . VAL A 1 258 ? -11.991 5.627 -0.393 1.00 93.19 258 VAL A CA 1
ATOM 1982 C C . VAL A 1 258 ? -13.289 5.938 0.359 1.00 93.19 258 VAL A C 1
ATOM 1984 O O . VAL A 1 258 ? -13.304 6.052 1.579 1.00 93.19 258 VAL A O 1
ATOM 1987 N N . LEU A 1 259 ? -14.432 6.043 -0.309 1.00 91.19 259 LEU A N 1
ATOM 1988 C CA . LEU A 1 259 ? -15.688 6.358 0.383 1.00 91.19 259 LEU A CA 1
ATOM 1989 C C . LEU A 1 259 ? -16.131 5.224 1.324 1.00 91.19 259 LEU A C 1
ATOM 1991 O O . LEU A 1 259 ? -16.858 5.470 2.285 1.00 91.19 259 LEU A O 1
ATOM 1995 N N . ASN A 1 260 ? -15.624 4.007 1.116 1.00 88.81 260 ASN A N 1
ATOM 1996 C CA . ASN A 1 260 ? -15.870 2.850 1.971 1.00 88.81 260 ASN A CA 1
ATOM 1997 C C . ASN A 1 260 ? -14.862 2.701 3.135 1.00 88.81 260 ASN A C 1
ATOM 1999 O O . ASN A 1 260 ? -14.934 1.735 3.900 1.00 88.81 260 ASN A O 1
ATOM 2003 N N . MET A 1 261 ? -13.945 3.662 3.323 1.00 86.62 261 MET A N 1
ATOM 2004 C CA . MET A 1 261 ? -12.972 3.696 4.430 1.00 86.62 261 MET A CA 1
ATOM 2005 C C . MET A 1 261 ? -13.627 3.493 5.804 1.00 86.62 261 MET A C 1
ATOM 2007 O O . MET A 1 261 ? -13.068 2.817 6.670 1.00 86.62 261 MET A O 1
ATOM 2011 N N . GLN A 1 262 ? -14.828 4.050 6.006 1.00 76.31 262 GLN A N 1
ATOM 2012 C CA . GLN A 1 262 ? -15.522 4.027 7.297 1.00 76.31 262 GLN A CA 1
ATOM 2013 C C . GLN A 1 262 ? -16.029 2.644 7.706 1.00 76.31 262 GLN A C 1
ATOM 2015 O O . GLN A 1 262 ? -16.077 2.359 8.899 1.00 76.31 262 GLN A O 1
ATOM 2020 N N . ASN A 1 263 ? -16.341 1.786 6.733 1.00 76.88 263 ASN A N 1
ATOM 2021 C CA . ASN A 1 263 ? -16.788 0.420 6.995 1.00 76.88 263 ASN A CA 1
ATOM 2022 C C . ASN A 1 263 ? -15.622 -0.517 7.334 1.00 76.88 263 ASN A C 1
ATOM 2024 O O . ASN A 1 263 ? -15.871 -1.616 7.816 1.00 76.88 263 ASN A O 1
ATOM 2028 N N . SER A 1 264 ? -14.378 -0.084 7.062 1.00 69.38 264 SER A N 1
ATOM 2029 C CA . SER A 1 264 ? -13.111 -0.721 7.455 1.00 69.38 264 SER A CA 1
ATOM 2030 C C . SER A 1 264 ? -13.166 -2.253 7.437 1.00 69.38 264 SER A C 1
ATOM 2032 O O . SER A 1 264 ? -12.852 -2.865 8.436 1.00 69.38 264 SER A O 1
ATOM 2034 N N . LYS A 1 265 ? -13.613 -2.894 6.348 1.00 84.38 265 LYS A N 1
ATOM 2035 C CA . LYS A 1 265 ? -13.589 -4.371 6.244 1.00 84.38 265 LYS A CA 1
ATOM 2036 C C . LYS A 1 265 ? -12.264 -4.904 5.712 1.00 84.38 265 LYS A C 1
ATOM 2038 O O . LYS A 1 265 ? -11.936 -6.057 5.948 1.00 84.38 265 LYS A O 1
ATOM 2043 N N . LEU A 1 266 ? -11.527 -4.061 4.998 1.00 90.94 266 LEU A N 1
ATOM 2044 C CA . LEU A 1 266 ? -10.258 -4.403 4.371 1.00 90.94 266 LEU A CA 1
ATOM 2045 C C . LEU A 1 266 ? -9.104 -4.015 5.290 1.00 90.94 266 LEU A C 1
ATOM 2047 O O . LEU A 1 266 ? -9.142 -2.946 5.911 1.00 90.94 266 LEU A O 1
ATOM 2051 N N . LYS A 1 267 ? -8.063 -4.842 5.348 1.00 90.94 267 LYS A N 1
ATOM 2052 C CA . LYS A 1 267 ? -6.851 -4.543 6.120 1.00 90.94 267 LYS A CA 1
ATOM 2053 C C . LYS A 1 267 ? -6.164 -3.266 5.630 1.00 90.94 267 LYS A C 1
ATOM 2055 O O . LYS A 1 267 ? -5.751 -2.456 6.460 1.00 90.94 267 LYS A O 1
ATOM 2060 N N . ILE A 1 268 ? -6.165 -2.986 4.323 1.00 93.06 268 ILE A N 1
ATOM 2061 C CA . ILE A 1 268 ? -5.628 -1.729 3.753 1.00 93.06 268 ILE A CA 1
ATOM 2062 C C . ILE A 1 268 ? -6.350 -0.452 4.223 1.00 93.06 268 ILE A C 1
ATOM 2064 O O . ILE A 1 268 ? -5.834 0.647 4.029 1.00 93.06 268 ILE A O 1
ATOM 2068 N N . HIS A 1 269 ? -7.525 -0.562 4.857 1.00 91.12 269 HIS A N 1
ATOM 2069 C CA . HIS A 1 269 ? -8.198 0.571 5.507 1.00 91.12 269 HIS A CA 1
ATOM 2070 C C . HIS A 1 269 ? -7.689 0.836 6.936 1.00 91.12 269 HIS A C 1
ATOM 2072 O O . HIS A 1 269 ? -8.154 1.785 7.566 1.00 91.12 269 HIS A O 1
ATOM 2078 N N . GLY A 1 270 ? -6.744 0.036 7.441 1.00 78.62 270 GLY A N 1
ATOM 2079 C CA . GLY A 1 270 ? -6.180 0.149 8.787 1.00 78.62 270 GLY A CA 1
ATOM 2080 C C . GLY A 1 270 ? -6.865 -0.722 9.841 1.00 78.62 270 GLY A C 1
ATOM 2081 O O . GLY A 1 270 ? -6.980 -0.305 10.992 1.00 78.62 270 GLY A O 1
ATOM 2082 N N . LEU A 1 271 ? -7.345 -1.915 9.468 1.00 64.81 271 LEU A N 1
ATOM 2083 C CA . LEU A 1 271 ? -7.755 -2.918 10.455 1.00 64.81 271 LEU A CA 1
ATOM 2084 C C . LEU A 1 271 ? -6.525 -3.615 11.044 1.00 64.81 271 LEU A C 1
ATOM 2086 O O . LEU A 1 271 ? -5.786 -4.267 10.310 1.00 64.81 271 LEU A O 1
ATOM 2090 N N . ASN A 1 272 ? -6.369 -3.571 12.366 1.00 47.56 272 ASN A N 1
ATOM 2091 C CA . ASN A 1 272 ? -5.473 -4.492 13.068 1.00 47.56 272 ASN A CA 1
ATOM 2092 C C . ASN A 1 272 ? -6.216 -5.812 13.361 1.00 47.56 272 ASN A C 1
ATOM 2094 O O . ASN A 1 272 ? -7.447 -5.834 13.411 1.00 47.56 272 ASN A O 1
ATOM 2098 N N . GLU A 1 273 ? -5.469 -6.904 13.560 1.00 37.34 273 GLU A N 1
ATOM 2099 C CA . GLU A 1 273 ? -5.865 -8.334 13.579 1.00 37.34 273 GLU A CA 1
ATOM 2100 C C . GLU A 1 273 ? -7.056 -8.759 14.467 1.00 37.34 273 GLU A C 1
ATOM 2102 O O . GLU A 1 273 ? -7.460 -9.917 14.451 1.00 37.34 273 GLU A O 1
ATOM 2107 N N . THR A 1 274 ? -7.687 -7.843 15.195 1.00 34.69 274 THR A N 1
ATOM 2108 C CA . THR A 1 274 ? -8.919 -8.096 15.958 1.00 34.69 274 THR A CA 1
ATOM 2109 C C . THR A 1 274 ? -10.201 -7.718 15.209 1.00 34.69 274 THR A C 1
ATOM 2111 O O . THR A 1 274 ? -11.281 -7.779 15.790 1.00 34.69 274 THR A O 1
ATOM 2114 N N . GLY A 1 275 ? -10.126 -7.286 13.942 1.00 34.44 275 GLY A N 1
ATOM 2115 C CA . GLY A 1 275 ? -11.316 -6.873 13.181 1.00 34.44 275 GLY A CA 1
ATOM 2116 C C . GLY A 1 275 ? -12.024 -5.646 13.768 1.00 34.44 275 GLY A C 1
ATOM 2117 O O . GLY A 1 275 ? -13.151 -5.336 13.391 1.00 34.44 275 GLY A O 1
ATOM 2118 N N . SER A 1 276 ? -11.368 -4.926 14.678 1.00 28.73 276 SER A N 1
ATOM 2119 C CA . SER A 1 276 ? -11.858 -3.664 15.202 1.00 28.73 276 SER A CA 1
ATOM 2120 C C . SER A 1 276 ? -10.939 -2.546 14.733 1.00 28.73 276 SER A C 1
ATOM 2122 O O . SER A 1 276 ? -9.750 -2.507 15.047 1.00 28.73 276 SER A O 1
ATOM 2124 N N . ARG A 1 277 ? -11.510 -1.598 13.983 1.00 37.72 277 ARG A N 1
ATOM 2125 C CA . ARG A 1 277 ? -11.039 -0.214 14.037 1.00 37.72 277 ARG A CA 1
ATOM 2126 C C . ARG A 1 277 ? -10.993 0.117 15.524 1.00 37.72 277 ARG A C 1
ATOM 2128 O O . ARG A 1 277 ? -12.001 -0.105 16.197 1.00 37.72 277 ARG A O 1
ATOM 2135 N N . GLU A 1 278 ? -9.862 0.572 16.063 1.00 38.66 278 GLU A N 1
ATOM 2136 C CA . GLU A 1 278 ? -9.914 1.145 17.406 1.00 38.66 278 GLU A CA 1
ATOM 2137 C C . GLU A 1 278 ? -11.029 2.193 17.382 1.00 38.66 278 GLU A C 1
ATOM 2139 O O . GLU A 1 278 ? -10.965 3.104 16.547 1.00 38.66 278 GLU A O 1
ATOM 2144 N N . PRO A 1 279 ? -12.095 2.035 18.189 1.00 31.98 279 PRO A N 1
ATOM 2145 C CA . PRO A 1 279 ? -13.168 3.000 18.167 1.00 31.98 279 PRO A CA 1
ATOM 2146 C C . PRO A 1 279 ? -12.547 4.349 18.496 1.00 31.98 279 PRO A C 1
ATOM 2148 O O . PRO A 1 279 ? -11.783 4.473 19.463 1.00 31.98 279 PRO A O 1
ATOM 2151 N N . LYS A 1 280 ? -12.874 5.362 17.686 1.00 42.62 280 LYS A N 1
ATOM 2152 C CA . LYS A 1 280 ? -12.670 6.749 18.092 1.00 42.62 280 LYS A CA 1
ATOM 2153 C C . LYS A 1 280 ? -13.263 6.888 19.493 1.00 42.62 280 LYS A C 1
ATOM 2155 O O . LYS A 1 280 ? -14.247 6.231 19.818 1.00 42.62 280 LYS A O 1
ATOM 2160 N N . THR A 1 281 ? -12.693 7.743 20.329 1.00 38.47 281 THR A N 1
ATOM 2161 C CA . THR A 1 281 ? -13.160 8.002 21.703 1.00 38.47 281 THR A CA 1
ATOM 2162 C C . THR A 1 281 ? -14.664 8.307 21.815 1.00 38.47 281 THR A C 1
ATOM 2164 O O . THR A 1 281 ? -15.209 8.203 22.910 1.00 38.47 281 THR A O 1
ATOM 2167 N N . ALA A 1 282 ? -15.329 8.640 20.704 1.00 34.66 282 ALA A N 1
ATOM 2168 C CA . ALA A 1 282 ? -16.770 8.839 20.591 1.00 34.66 282 ALA A CA 1
ATOM 2169 C C . ALA A 1 282 ? -17.617 7.549 20.440 1.00 34.66 282 ALA A C 1
ATOM 2171 O O . ALA A 1 282 ? -18.800 7.600 20.750 1.00 34.66 282 ALA A O 1
ATOM 2172 N N . ASP A 1 283 ? -17.036 6.409 20.042 1.00 37.53 283 ASP A N 1
ATOM 2173 C CA . ASP A 1 283 ? -17.756 5.156 19.721 1.00 37.53 283 ASP A CA 1
ATOM 2174 C C . ASP A 1 283 ? -17.389 3.981 20.650 1.00 37.53 283 ASP A C 1
ATOM 2176 O O . ASP A 1 283 ? -17.527 2.807 20.298 1.00 37.53 283 ASP A O 1
ATOM 2180 N N . LEU A 1 284 ? -16.877 4.256 21.853 1.00 42.75 284 LEU A N 1
ATOM 2181 C CA . LEU A 1 284 ? -16.599 3.192 22.818 1.00 42.75 284 LEU A CA 1
ATOM 2182 C C . LEU A 1 284 ? -17.919 2.653 23.404 1.00 42.75 284 LEU A C 1
ATOM 2184 O O . LEU A 1 284 ? -18.638 3.422 24.047 1.00 42.75 284 LEU A O 1
ATOM 2188 N N . PRO A 1 285 ? -18.226 1.341 23.289 1.00 46.22 285 PRO A N 1
ATOM 2189 C CA . PRO A 1 285 ? -19.187 0.724 24.198 1.00 46.22 285 PRO A CA 1
ATOM 2190 C C . PRO A 1 285 ? -18.696 0.946 25.637 1.00 46.22 285 PRO A C 1
ATOM 2192 O O . PRO A 1 285 ? -17.486 1.007 25.869 1.00 46.22 285 PRO A O 1
ATOM 2195 N N . GLN A 1 286 ? -19.640 1.137 26.564 1.00 63.72 286 GLN A N 1
ATOM 2196 C CA . GLN A 1 286 ? 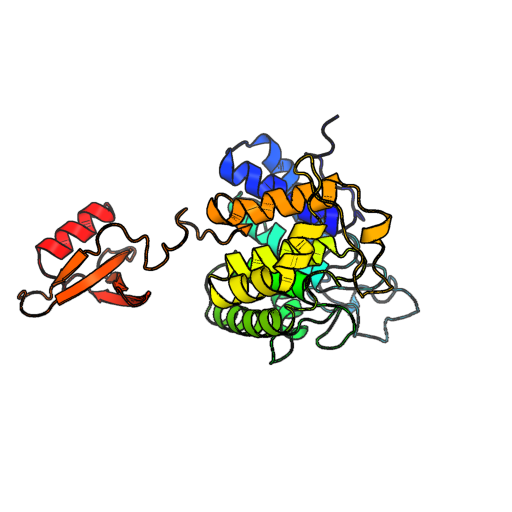-19.435 1.658 27.924 1.00 63.72 286 GLN A CA 1
ATOM 2197 C C . GLN A 1 286 ? -18.059 1.318 28.528 1.00 63.72 286 GLN A C 1
ATOM 2199 O O . GLN A 1 286 ? -17.730 0.155 28.763 1.00 63.72 286 GLN A O 1
ATOM 2204 N N . LEU A 1 287 ? -17.250 2.355 28.784 1.00 79.00 287 LEU A N 1
ATOM 2205 C CA . LEU A 1 287 ? -15.986 2.229 29.507 1.00 79.00 287 LEU A CA 1
ATOM 2206 C C . LEU A 1 287 ? -16.233 1.575 30.869 1.00 79.00 287 LEU A C 1
ATOM 2208 O O . LEU A 1 287 ? -17.082 2.027 31.637 1.00 79.00 287 LEU A O 1
ATOM 2212 N N . ARG A 1 288 ? -15.453 0.542 31.194 1.00 88.62 288 ARG A N 1
ATOM 2213 C CA . ARG A 1 288 ? -15.521 -0.098 32.505 1.00 88.62 288 ARG A CA 1
ATOM 2214 C C . ARG A 1 288 ? -14.739 0.735 33.517 1.00 88.62 288 ARG A C 1
ATOM 2216 O O . ARG A 1 288 ? -13.633 1.198 33.225 1.00 88.62 288 ARG A O 1
ATOM 2223 N N . LYS A 1 289 ? -15.289 0.895 34.719 1.00 93.31 289 LYS A N 1
ATOM 2224 C CA . LYS A 1 289 ? -14.581 1.474 35.863 1.00 93.31 289 LYS A CA 1
ATOM 2225 C C . LYS A 1 289 ? -13.794 0.376 36.579 1.00 93.31 289 LYS A C 1
ATOM 2227 O O . LYS A 1 289 ? -14.390 -0.533 37.141 1.00 93.31 289 LYS A O 1
ATOM 2232 N N . TRP A 1 290 ? -12.474 0.445 36.498 1.00 92.75 290 TRP A N 1
ATOM 2233 C CA . TRP A 1 290 ? -11.526 -0.475 37.120 1.00 92.75 290 TRP A CA 1
ATOM 2234 C C . TRP A 1 290 ? -11.154 0.007 38.513 1.00 92.75 290 TRP A C 1
ATOM 2236 O O . TRP A 1 290 ? -11.052 1.216 38.717 1.00 92.75 290 TRP A O 1
ATOM 2246 N N . HIS A 1 291 ? -10.909 -0.914 39.434 1.00 95.19 291 HIS A N 1
ATOM 2247 C CA . HIS A 1 291 ? -10.624 -0.646 40.835 1.00 95.19 291 HIS A CA 1
ATOM 2248 C C . HIS A 1 291 ? -9.324 -1.326 41.258 1.00 95.19 291 HIS A C 1
ATOM 2250 O O . HIS A 1 291 ? -9.018 -2.440 40.834 1.00 95.19 291 HIS A O 1
ATOM 2256 N N . ASN A 1 292 ? -8.568 -0.661 42.126 1.00 92.88 292 ASN A N 1
ATOM 2257 C CA . ASN A 1 292 ? -7.475 -1.299 42.856 1.00 92.88 292 ASN A CA 1
ATOM 2258 C C . ASN A 1 292 ? -8.026 -2.338 43.867 1.00 92.88 292 ASN A C 1
ATOM 2260 O O . ASN A 1 292 ? -9.236 -2.366 44.097 1.00 92.88 292 ASN A O 1
ATOM 2264 N N . PRO A 1 293 ? -7.182 -3.180 44.499 1.00 92.88 293 PRO A N 1
ATOM 2265 C CA . PRO A 1 293 ? -7.655 -4.352 45.244 1.00 92.88 293 PRO A CA 1
ATOM 2266 C C . PRO A 1 293 ? -8.623 -4.045 46.394 1.00 92.88 293 PRO A C 1
ATOM 2268 O O . PRO A 1 293 ? -9.526 -4.833 46.653 1.00 92.88 293 PRO A O 1
ATOM 2271 N N . ASP A 1 294 ? -8.464 -2.890 47.045 1.00 88.81 294 ASP A N 1
ATOM 2272 C CA . ASP A 1 294 ? -9.306 -2.431 48.159 1.00 88.81 294 ASP A CA 1
ATOM 2273 C C . ASP A 1 294 ? -10.487 -1.534 47.728 1.00 88.81 294 ASP A C 1
ATOM 2275 O O . ASP A 1 294 ? -11.268 -1.092 48.567 1.00 88.81 294 ASP A O 1
ATOM 2279 N N . GLY A 1 295 ? -10.625 -1.237 46.431 1.00 87.81 295 GLY A N 1
ATOM 2280 C CA . GLY A 1 295 ? -11.689 -0.391 45.886 1.00 87.81 295 GLY A CA 1
ATOM 2281 C C . GLY A 1 295 ? -11.531 1.119 46.106 1.00 87.81 295 GLY A C 1
ATOM 2282 O O . GLY A 1 295 ? -12.354 1.886 45.604 1.00 87.81 295 GLY A O 1
ATOM 2283 N N . SER A 1 296 ? -10.491 1.581 46.809 1.00 89.56 296 SER A N 1
ATOM 2284 C CA . SER A 1 296 ? -10.306 3.000 47.159 1.00 89.56 296 SER A CA 1
ATOM 2285 C C . SER A 1 296 ? -9.925 3.896 45.975 1.00 89.56 296 SER A C 1
ATOM 2287 O O . SER A 1 296 ? -10.160 5.106 45.999 1.00 89.56 296 SER A O 1
ATOM 2289 N N . LYS A 1 297 ? -9.338 3.327 44.918 1.00 91.00 297 LYS A N 1
ATOM 2290 C CA . LYS A 1 297 ? -8.909 4.035 43.707 1.00 91.00 297 LYS A CA 1
ATOM 2291 C C . LYS A 1 297 ? -9.503 3.375 42.481 1.00 91.00 297 LYS A C 1
ATOM 2293 O O . LYS A 1 297 ? -9.567 2.155 42.376 1.00 91.00 297 LYS A O 1
ATOM 2298 N N . SER A 1 298 ? -9.882 4.200 41.510 1.00 93.12 298 SER A N 1
ATOM 2299 C CA . SER A 1 298 ? -10.453 3.708 40.263 1.00 93.12 298 SER A CA 1
ATOM 2300 C C . SER A 1 298 ? -10.021 4.505 39.042 1.00 93.12 298 SER A C 1
ATOM 2302 O O . SER A 1 298 ? -9.580 5.652 39.139 1.00 93.12 298 SER A O 1
ATOM 2304 N N . PHE A 1 299 ? -10.140 3.882 37.873 1.00 91.19 299 PHE A N 1
ATOM 2305 C CA . PHE A 1 299 ? -9.958 4.535 36.581 1.00 91.19 299 PHE A CA 1
ATOM 2306 C C . PHE A 1 299 ? -10.859 3.903 35.519 1.00 91.19 299 PHE A C 1
ATOM 2308 O O . PHE A 1 299 ? -11.218 2.737 35.607 1.00 91.19 299 PHE A O 1
ATOM 2315 N N . GLU A 1 300 ? -11.208 4.659 34.482 1.00 91.25 300 GLU A N 1
ATOM 2316 C CA . GLU A 1 300 ? -12.029 4.155 33.377 1.00 91.25 300 GLU A CA 1
ATOM 2317 C C . GLU A 1 300 ? -11.167 3.682 32.204 1.00 91.25 300 GLU A C 1
ATOM 2319 O O . GLU A 1 300 ? -10.222 4.371 31.790 1.00 91.25 300 GLU A O 1
ATOM 2324 N N . GLY A 1 301 ? -11.510 2.522 31.643 1.00 89.56 301 GLY A N 1
ATOM 2325 C CA . GLY A 1 301 ? -10.817 1.961 30.490 1.00 89.56 301 GLY A CA 1
ATOM 2326 C C . GLY A 1 301 ? -11.487 0.726 29.888 1.00 89.56 301 GLY A C 1
ATOM 2327 O O . GLY A 1 301 ? -12.413 0.159 30.465 1.00 89.56 301 GLY A O 1
ATOM 2328 N N . LYS A 1 302 ? -10.996 0.292 28.728 1.00 88.19 302 LYS A N 1
ATOM 2329 C CA . LYS A 1 302 ? -11.398 -0.948 28.051 1.00 88.19 302 LYS A CA 1
ATOM 2330 C C . LYS A 1 302 ? -10.248 -1.952 28.084 1.00 88.19 302 LYS A C 1
ATOM 2332 O O . LYS A 1 302 ? -9.111 -1.577 27.797 1.00 88.19 302 LYS A O 1
ATOM 2337 N N . LEU A 1 303 ? -10.544 -3.209 28.412 1.00 87.19 303 LEU A N 1
ATOM 2338 C CA . LEU A 1 303 ? -9.585 -4.309 28.291 1.00 87.19 303 LEU A CA 1
ATOM 2339 C C . LEU A 1 303 ? -9.188 -4.474 26.814 1.00 87.19 303 LEU A C 1
ATOM 2341 O O . LEU A 1 303 ? -10.058 -4.555 25.950 1.00 87.19 303 LEU A O 1
ATOM 2345 N N . VAL A 1 304 ? -7.887 -4.464 26.529 1.00 84.56 304 VAL A N 1
ATOM 2346 C CA . VAL A 1 304 ? -7.323 -4.565 25.171 1.00 84.56 304 VAL A CA 1
ATOM 2347 C C . VAL A 1 304 ? -6.781 -5.965 24.921 1.00 84.56 304 VAL A C 1
ATOM 2349 O O . VAL A 1 304 ? -7.050 -6.551 23.879 1.00 84.56 304 VAL A O 1
ATOM 2352 N N . SER A 1 305 ? -6.013 -6.492 25.871 1.00 82.12 305 SER A N 1
ATOM 2353 C CA . SER A 1 305 ? -5.424 -7.828 25.803 1.00 82.12 305 SER A CA 1
ATOM 2354 C C . SER A 1 305 ? -4.995 -8.297 27.194 1.00 82.12 305 SER A C 1
ATOM 2356 O O . SER A 1 305 ? -4.898 -7.495 28.127 1.00 82.12 305 SER A O 1
ATOM 2358 N N . SER A 1 306 ? -4.719 -9.592 27.323 1.00 85.88 306 SER A N 1
ATOM 2359 C CA . SER A 1 306 ? -3.986 -10.178 28.446 1.00 85.88 306 SER A CA 1
ATOM 2360 C C . SER A 1 306 ? -2.798 -10.976 27.915 1.00 85.88 306 SER A C 1
ATOM 2362 O O . SER A 1 306 ? -2.821 -11.440 26.773 1.00 85.88 306 SER A O 1
ATOM 2364 N N . ASP A 1 307 ? -1.776 -11.174 28.737 1.00 79.88 307 ASP A N 1
ATOM 2365 C CA . ASP A 1 307 ? -0.680 -12.084 28.417 1.00 79.88 307 ASP A CA 1
ATOM 2366 C C . ASP A 1 307 ? -1.138 -13.558 28.350 1.00 79.88 307 ASP A C 1
ATOM 2368 O O . ASP A 1 307 ? -2.298 -13.924 28.607 1.00 79.88 307 ASP A O 1
ATOM 2372 N N . SER A 1 308 ? -0.222 -14.429 27.919 1.00 67.12 308 SER A N 1
ATOM 2373 C CA . SER A 1 308 ? -0.472 -15.862 27.740 1.00 67.12 308 SER A CA 1
ATOM 2374 C C . SER A 1 308 ? -0.825 -16.560 29.060 1.00 67.12 308 SER A C 1
ATOM 2376 O O . SER A 1 308 ? -1.693 -17.432 29.045 1.00 67.12 308 SER A O 1
ATOM 2378 N N . SER A 1 309 ? -0.253 -16.117 30.182 1.00 70.25 309 SER A N 1
ATOM 2379 C CA . SER A 1 309 ? -0.521 -16.605 31.542 1.00 70.25 309 SER A CA 1
ATOM 2380 C C . SER A 1 309 ? -1.742 -15.964 32.219 1.00 70.25 309 SER A C 1
ATOM 2382 O O . SER A 1 309 ? -2.187 -16.466 33.246 1.00 70.25 309 SER A O 1
ATOM 2384 N N . GLY A 1 310 ? -2.297 -14.879 31.668 1.00 68.44 310 GLY A N 1
ATOM 2385 C CA . GLY A 1 310 ? -3.414 -14.129 32.253 1.00 68.44 310 GLY A CA 1
ATOM 2386 C C . GLY A 1 310 ? -3.028 -13.233 33.440 1.00 68.44 310 GLY A C 1
ATOM 2387 O O . GLY A 1 310 ? -3.899 -12.588 34.016 1.00 68.44 310 GLY A O 1
ATOM 2388 N N . GLY A 1 311 ? -1.747 -13.170 33.816 1.00 83.06 311 GLY A N 1
ATOM 2389 C CA . GLY A 1 311 ? -1.259 -12.403 34.965 1.00 83.06 311 GLY A CA 1
ATOM 2390 C C . GLY A 1 311 ? -1.083 -10.909 34.689 1.00 83.06 311 GLY A C 1
ATOM 2391 O O . GLY A 1 311 ? -1.028 -10.110 35.626 1.00 83.06 311 GLY A O 1
ATOM 2392 N N . VAL A 1 312 ? -1.018 -10.506 33.421 1.00 87.81 312 VAL A N 1
ATOM 2393 C CA . VAL A 1 312 ? -0.844 -9.110 33.015 1.00 87.81 312 VAL A CA 1
ATOM 2394 C C . VAL A 1 312 ? -1.897 -8.726 31.988 1.00 87.81 312 VAL A C 1
ATOM 2396 O O . VAL A 1 312 ? -2.096 -9.412 30.988 1.00 87.81 312 VAL A O 1
ATOM 2399 N N . VAL A 1 313 ? -2.548 -7.584 32.212 1.00 89.94 313 VAL A N 1
ATOM 2400 C CA . VAL A 1 313 ? -3.573 -7.037 31.321 1.00 89.94 313 VAL A CA 1
ATOM 2401 C C . VAL A 1 313 ? -3.183 -5.674 30.772 1.00 89.94 313 VAL A C 1
ATOM 2403 O O . VAL A 1 313 ? -2.593 -4.838 31.459 1.00 89.94 313 VAL A O 1
ATOM 2406 N N . CYS A 1 314 ? -3.561 -5.427 29.524 1.00 89.12 314 CYS A N 1
ATOM 2407 C CA . CYS A 1 314 ? -3.457 -4.132 28.872 1.00 89.12 314 CYS A CA 1
ATOM 2408 C C . CYS A 1 314 ? -4.831 -3.466 28.866 1.00 89.12 314 CYS A C 1
ATOM 2410 O O . CYS A 1 314 ? -5.789 -4.008 28.316 1.00 89.12 314 CYS A O 1
ATOM 2412 N N . ILE A 1 315 ? -4.934 -2.273 29.451 1.00 89.44 315 ILE A N 1
ATOM 2413 C CA . ILE A 1 315 ? -6.180 -1.504 29.525 1.00 89.44 315 ILE A CA 1
ATOM 2414 C C . ILE A 1 315 ? -5.981 -0.162 28.824 1.00 89.44 315 ILE A C 1
ATOM 2416 O O . ILE A 1 315 ? -5.075 0.604 29.155 1.00 89.44 315 ILE A O 1
ATOM 2420 N N . ARG A 1 316 ? -6.849 0.157 27.863 1.00 83.38 316 ARG A N 1
ATOM 2421 C CA . ARG A 1 316 ? -6.888 1.469 27.210 1.00 83.38 316 ARG A CA 1
ATOM 2422 C C . ARG A 1 316 ? -7.753 2.411 28.022 1.00 83.38 316 ARG A C 1
ATOM 2424 O O . ARG A 1 316 ? -8.952 2.189 28.158 1.00 83.38 316 ARG A O 1
ATOM 2431 N N . ARG A 1 317 ? -7.153 3.472 28.551 1.00 84.50 317 ARG A N 1
ATOM 2432 C CA . ARG A 1 317 ? -7.865 4.511 29.302 1.00 84.50 317 ARG A CA 1
ATOM 2433 C C . ARG A 1 317 ? -8.690 5.399 28.371 1.00 84.50 317 ARG A C 1
ATOM 2435 O O . ARG A 1 317 ? -8.416 5.485 27.176 1.00 84.50 317 ARG A O 1
ATOM 2442 N N . LYS A 1 318 ? -9.638 6.146 28.947 1.00 76.06 318 LYS A N 1
ATOM 2443 C CA . LYS A 1 318 ? -10.462 7.152 28.242 1.00 76.06 318 LYS A CA 1
ATOM 2444 C C . LYS A 1 318 ? -9.659 8.147 27.389 1.00 76.06 318 LYS A C 1
ATOM 2446 O O . LYS A 1 318 ? -10.135 8.599 26.359 1.00 76.06 318 LYS A O 1
ATOM 2451 N N . ASN A 1 319 ? -8.434 8.476 27.800 1.00 71.44 319 ASN A N 1
ATOM 2452 C CA . ASN A 1 319 ? -7.535 9.380 27.074 1.00 71.44 319 ASN A CA 1
ATOM 2453 C C . ASN A 1 319 ? -6.693 8.686 25.980 1.00 71.44 319 ASN A C 1
ATOM 2455 O O . ASN A 1 319 ? -5.709 9.257 25.520 1.00 71.44 319 ASN A O 1
ATOM 2459 N N . GLY A 1 320 ? -7.017 7.442 25.615 1.00 61.03 320 GLY A N 1
ATOM 2460 C CA . GLY A 1 320 ? -6.321 6.662 24.588 1.00 61.03 320 GLY A CA 1
ATOM 2461 C C . GLY A 1 320 ? -5.029 5.986 25.054 1.00 61.03 320 GLY A C 1
ATOM 2462 O O . GLY A 1 320 ? -4.535 5.086 24.377 1.00 61.03 320 GLY A O 1
ATOM 2463 N N . LYS A 1 321 ? -4.488 6.344 26.228 1.00 73.44 321 LYS A N 1
ATOM 2464 C CA . LYS A 1 321 ? -3.265 5.724 26.755 1.00 73.44 321 LYS A CA 1
ATOM 2465 C C . LYS A 1 321 ? -3.529 4.265 27.129 1.00 73.44 321 LYS A C 1
ATOM 2467 O O . LYS A 1 321 ? -4.390 3.988 27.965 1.00 73.44 321 LYS A O 1
ATOM 2472 N N . VAL A 1 322 ? -2.743 3.350 26.568 1.00 80.38 322 VAL A N 1
ATOM 2473 C CA . VAL A 1 322 ? -2.698 1.954 27.016 1.00 80.38 322 VAL A CA 1
ATOM 2474 C C . VAL A 1 322 ? -1.786 1.861 28.234 1.00 80.38 322 VAL A C 1
ATOM 2476 O O . VAL A 1 322 ? -0.666 2.375 28.226 1.00 80.38 322 VAL A O 1
ATOM 2479 N N . ILE A 1 323 ? -2.292 1.252 29.300 1.00 85.62 323 ILE A N 1
ATOM 2480 C CA . ILE A 1 323 ? -1.529 0.925 30.500 1.00 85.62 323 ILE A CA 1
ATOM 2481 C C . ILE A 1 323 ? -1.466 -0.587 30.665 1.00 85.62 323 ILE A C 1
ATOM 2483 O O . ILE A 1 323 ? -2.408 -1.294 30.316 1.00 85.62 323 ILE A O 1
ATOM 2487 N N . THR A 1 324 ? -0.363 -1.057 31.226 1.00 91.00 324 THR A N 1
ATOM 2488 C CA . THR A 1 324 ? -0.157 -2.457 31.584 1.00 91.00 324 THR A CA 1
ATOM 2489 C C . THR A 1 324 ? -0.316 -2.586 33.092 1.00 91.00 324 THR A C 1
ATOM 2491 O O . THR A 1 324 ? 0.301 -1.828 33.841 1.00 91.00 324 THR A O 1
ATOM 2494 N N . VAL A 1 325 ? -1.173 -3.500 33.536 1.00 89.75 325 VAL A N 1
ATOM 2495 C CA . VAL A 1 325 ? -1.526 -3.695 34.946 1.00 89.75 325 VAL A CA 1
ATOM 2496 C C . VAL A 1 325 ? -1.405 -5.179 35.267 1.00 89.75 325 VAL A C 1
ATOM 2498 O O . VAL A 1 325 ? -1.877 -6.018 34.505 1.00 89.75 325 VAL A O 1
ATOM 2501 N N . ASN A 1 326 ? -0.759 -5.516 36.383 1.00 92.44 326 ASN A N 1
ATOM 2502 C CA . ASN A 1 326 ? -0.779 -6.887 36.885 1.00 92.44 326 ASN A CA 1
ATOM 2503 C C . ASN A 1 326 ? -2.192 -7.199 37.400 1.00 92.44 326 ASN A C 1
ATOM 2505 O O . ASN A 1 326 ? -2.755 -6.393 38.139 1.00 92.44 326 ASN A O 1
ATOM 2509 N N . LEU A 1 327 ? -2.761 -8.344 37.023 1.00 90.44 327 LEU A N 1
ATOM 2510 C CA . LEU A 1 327 ? -4.135 -8.722 37.358 1.00 90.44 327 LEU A CA 1
ATOM 2511 C C . LEU A 1 327 ? -4.387 -8.716 38.877 1.00 90.44 327 LEU A C 1
ATOM 2513 O O . LEU A 1 327 ? -5.459 -8.317 39.324 1.00 90.44 327 LEU A O 1
ATOM 2517 N N . THR A 1 328 ? -3.368 -9.054 39.672 1.00 91.88 328 THR A N 1
ATOM 2518 C CA . THR A 1 328 ? -3.422 -9.030 41.147 1.00 91.88 328 THR A CA 1
ATOM 2519 C C . THR A 1 328 ? -3.582 -7.626 41.743 1.00 91.88 328 THR A C 1
ATOM 2521 O O . THR A 1 328 ? -3.973 -7.485 42.898 1.00 91.88 328 THR A O 1
ATOM 2524 N N . LEU A 1 329 ? -3.318 -6.574 40.959 1.00 92.00 329 LEU A N 1
ATOM 2525 C CA . LEU A 1 329 ? -3.514 -5.172 41.343 1.00 92.00 329 LEU A CA 1
ATOM 2526 C C . LEU A 1 329 ? -4.922 -4.655 41.019 1.00 92.00 329 LEU A C 1
ATOM 2528 O O . LEU A 1 329 ? -5.176 -3.457 41.152 1.00 92.00 329 LEU A O 1
ATOM 2532 N N . LEU A 1 330 ? -5.826 -5.531 40.585 1.00 91.88 330 LEU A N 1
ATOM 2533 C CA . LEU A 1 330 ? -7.237 -5.231 40.379 1.00 91.88 330 LEU A CA 1
ATOM 2534 C C . LEU A 1 330 ? -8.084 -5.925 41.451 1.00 91.88 330 LEU A C 1
ATOM 2536 O O . LEU A 1 330 ? -7.666 -6.937 42.014 1.00 91.88 330 LEU A O 1
ATOM 2540 N N . ASN A 1 331 ? -9.269 -5.394 41.754 1.00 93.56 331 ASN A N 1
ATOM 2541 C CA . ASN A 1 331 ? -10.176 -6.048 42.703 1.00 93.56 331 ASN A CA 1
ATOM 2542 C C . ASN A 1 331 ? -10.732 -7.381 42.154 1.00 93.56 331 ASN A C 1
ATOM 2544 O O . ASN A 1 331 ? -10.645 -7.672 40.961 1.00 93.56 331 ASN A O 1
ATOM 2548 N N . GLY A 1 332 ? -11.341 -8.193 43.021 1.00 89.88 332 GLY A N 1
ATOM 2549 C CA . GLY A 1 332 ? -11.836 -9.521 42.635 1.00 89.88 332 GLY A CA 1
ATOM 2550 C C . GLY A 1 332 ? -12.872 -9.517 41.501 1.00 89.88 332 GLY A C 1
ATOM 2551 O O . GLY A 1 332 ? -12.894 -10.442 40.690 1.00 89.88 332 GLY A O 1
ATOM 2552 N N . ASP A 1 333 ? -13.703 -8.479 41.397 1.00 89.38 333 ASP A N 1
ATOM 2553 C CA . ASP A 1 333 ? -14.719 -8.372 40.340 1.00 89.38 333 ASP A CA 1
ATOM 2554 C C . ASP A 1 333 ? -14.103 -8.046 38.975 1.00 89.38 333 ASP A C 1
ATOM 2556 O O . ASP A 1 333 ? -14.538 -8.551 37.937 1.00 89.38 333 ASP A O 1
ATOM 2560 N N . ASP A 1 334 ? -13.062 -7.221 38.968 1.00 92.12 334 ASP A N 1
ATOM 2561 C CA . ASP A 1 334 ? -12.280 -6.883 37.786 1.00 92.12 334 ASP A CA 1
ATOM 2562 C C . ASP A 1 334 ? -11.464 -8.085 37.301 1.00 92.12 334 ASP A C 1
ATOM 2564 O O . ASP A 1 334 ? -11.377 -8.323 36.096 1.00 92.12 334 ASP A O 1
ATOM 2568 N N . GLN A 1 335 ? -10.928 -8.886 38.227 1.00 91.19 335 GLN A N 1
ATOM 2569 C CA . GLN A 1 335 ? -10.223 -10.125 37.894 1.00 91.19 335 GLN A CA 1
ATOM 2570 C C . GLN A 1 335 ? -11.154 -11.143 37.219 1.00 91.19 335 GLN A C 1
ATOM 2572 O O . GLN A 1 335 ? -10.833 -11.655 36.145 1.00 91.19 335 GLN A O 1
ATOM 2577 N N . LYS A 1 336 ? -12.349 -11.369 37.783 1.00 88.44 336 LYS A N 1
ATOM 2578 C CA . LYS A 1 336 ? -13.377 -12.245 37.186 1.00 88.44 336 LYS A CA 1
ATOM 2579 C C . LYS A 1 336 ? -13.818 -11.763 35.807 1.00 88.44 336 LYS A C 1
ATOM 2581 O O . LYS A 1 336 ? -14.036 -12.569 34.905 1.00 88.44 336 LYS A O 1
ATOM 2586 N N . TYR A 1 337 ? -13.945 -10.448 35.635 1.00 88.69 337 TYR A N 1
ATOM 2587 C CA . TYR A 1 337 ? -14.259 -9.853 34.339 1.00 88.69 337 TYR A CA 1
ATOM 2588 C C . TYR A 1 337 ? -13.182 -10.183 33.295 1.00 88.69 337 TYR A C 1
ATOM 2590 O O . TYR A 1 337 ? -13.514 -10.649 32.209 1.00 88.69 337 TYR A O 1
ATOM 2598 N N . VAL A 1 338 ? -11.897 -10.013 33.628 1.00 86.88 338 VAL A N 1
ATOM 2599 C CA . VAL A 1 338 ? -10.784 -10.352 32.722 1.00 86.88 338 VAL A CA 1
ATOM 2600 C C . VAL A 1 338 ? -10.796 -11.835 32.356 1.00 86.88 338 VAL A C 1
ATOM 2602 O O . VAL A 1 338 ? -10.663 -12.165 31.180 1.00 86.88 338 VAL A O 1
ATOM 2605 N N . GLN A 1 339 ? -10.989 -12.728 33.329 1.00 85.06 339 GLN A N 1
ATOM 2606 C CA . GLN A 1 339 ? -11.050 -14.176 33.088 1.00 85.06 339 GLN A CA 1
ATOM 2607 C C . GLN A 1 339 ? -12.182 -14.539 32.118 1.00 85.06 339 GLN A C 1
ATOM 2609 O O . GLN A 1 339 ? -11.967 -15.275 31.153 1.00 85.06 339 GLN A O 1
ATOM 2614 N N . LYS A 1 340 ? -13.371 -13.956 32.325 1.00 83.38 340 LYS A N 1
ATOM 2615 C CA . LYS A 1 340 ? -14.537 -14.153 31.456 1.00 83.38 340 LYS A CA 1
ATOM 2616 C C . LYS A 1 340 ? -14.285 -13.672 30.025 1.00 83.38 340 LYS A C 1
ATOM 2618 O O . LYS A 1 340 ? -14.611 -14.388 29.086 1.00 83.38 340 LYS A O 1
ATOM 2623 N N . GLU A 1 341 ? -13.706 -12.485 29.856 1.00 81.44 341 GLU A N 1
ATOM 2624 C CA . GLU A 1 341 ? -13.467 -11.888 28.533 1.00 81.44 341 GLU A CA 1
ATOM 2625 C C . GLU A 1 341 ? -12.319 -12.557 27.763 1.00 81.44 341 GLU A C 1
ATOM 2627 O O . GLU A 1 341 ? -12.294 -12.527 26.536 1.00 81.44 341 GLU A O 1
ATOM 2632 N N . THR A 1 342 ? -11.359 -13.162 28.466 1.00 78.25 342 THR A N 1
ATOM 2633 C CA . THR A 1 342 ? -10.170 -13.779 27.850 1.00 78.25 342 THR A CA 1
ATOM 2634 C C . THR A 1 342 ? -10.281 -15.295 27.691 1.00 78.25 342 THR A C 1
ATOM 2636 O O . THR A 1 342 ? -9.415 -15.903 27.064 1.00 78.25 342 THR A O 1
ATOM 2639 N N . GLY A 1 343 ? -11.333 -15.915 28.237 1.00 67.75 343 GLY A N 1
ATOM 2640 C CA . GLY A 1 343 ? -11.538 -17.365 28.189 1.00 67.75 343 GLY A CA 1
ATOM 2641 C C . GLY A 1 343 ? -10.525 -18.165 29.015 1.00 67.75 343 GLY A C 1
ATOM 2642 O O . GLY A 1 343 ? -10.336 -19.352 28.757 1.00 67.75 343 GLY A O 1
ATOM 2643 N N . LYS A 1 344 ? -9.850 -17.531 29.985 1.00 63.22 344 LYS A N 1
ATOM 2644 C CA . LYS A 1 344 ? -8.799 -18.149 30.807 1.00 63.22 344 LYS A CA 1
ATOM 2645 C C . LYS A 1 344 ? -9.218 -18.217 32.271 1.00 63.22 344 LYS A C 1
ATOM 2647 O O . LYS A 1 344 ? -9.480 -17.190 32.890 1.00 63.22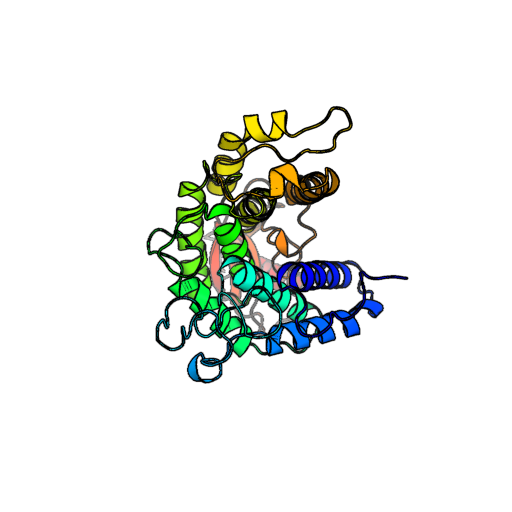 344 LYS A O 1
ATOM 2652 N N . ASN A 1 345 ? -9.205 -19.424 32.832 1.00 49.19 345 ASN A N 1
ATOM 2653 C CA . ASN A 1 345 ? -9.308 -19.645 34.273 1.00 49.19 345 ASN A CA 1
ATOM 2654 C C . ASN A 1 345 ? -7.896 -19.628 34.868 1.00 49.19 345 ASN A C 1
ATOM 2656 O O . ASN A 1 345 ? -7.074 -20.467 34.503 1.00 49.19 345 ASN A O 1
ATOM 2660 N N . THR A 1 346 ? -7.603 -18.699 35.776 1.00 47.69 346 THR A N 1
ATOM 2661 C CA . THR A 1 346 ? -6.423 -18.818 36.644 1.00 47.69 346 THR A CA 1
ATOM 2662 C C . THR A 1 346 ? -6.770 -19.785 37.771 1.00 47.69 346 THR A C 1
ATOM 2664 O O . THR A 1 346 ? -7.723 -19.524 38.510 1.00 47.69 346 THR A O 1
ATOM 2667 N N . GLN A 1 347 ? -6.045 -20.903 37.848 1.00 37.25 347 GLN A N 1
ATOM 2668 C CA . GLN A 1 347 ? -6.000 -21.747 39.045 1.00 37.25 347 GLN A CA 1
ATOM 2669 C C . GLN A 1 347 ? -5.336 -21.009 40.203 1.00 37.25 347 GLN A C 1
ATOM 2671 O O . GLN A 1 347 ? -4.389 -20.234 39.928 1.00 37.25 347 GLN A O 1
#